Protein AF-A0A7G2C787-F1 (afdb_monomer_lite)

InterPro domains:
  IPR036314 Manganese/iron superoxide dismutase, C-terminal domain superfamily [G3DSA:3.55.40.20] (1-76)
  IPR036314 Manganese/iron superoxide dismutase, C-terminal domain superfamily [SSF54719] (2-72)
  IPR047002 T-complex protein 10, C-terminal domain superfamily [G3DSA:2.60.450.20] (236-334)

Structure (mmCIF, N/CA/C/O backbone):
data_AF-A0A7G2C787-F1
#
_entry.id   AF-A0A7G2C787-F1
#
loop_
_atom_site.group_PDB
_atom_site.id
_atom_site.type_symbol
_atom_site.label_atom_id
_atom_site.label_alt_id
_atom_site.label_comp_id
_atom_site.label_asym_id
_atom_site.label_entity_id
_atom_site.label_seq_id
_atom_site.pdbx_PDB_ins_code
_atom_site.Cartn_x
_atom_site.Cartn_y
_atom_site.Cartn_z
_atom_site.occupancy
_atom_site.B_iso_or_equiv
_atom_site.auth_seq_id
_atom_site.auth_comp_id
_atom_site.auth_asym_id
_atom_site.auth_atom_id
_atom_site.pdbx_PDB_model_num
ATOM 1 N N . MET A 1 1 ? -1.349 10.957 -20.824 1.00 92.94 1 MET A N 1
ATOM 2 C CA . MET A 1 1 ? -1.704 11.120 -19.397 1.00 92.94 1 MET A CA 1
ATOM 3 C C . MET A 1 1 ? -2.607 12.343 -19.260 1.00 92.94 1 MET A C 1
ATOM 5 O O . MET A 1 1 ? -2.273 13.358 -19.867 1.00 92.94 1 MET A O 1
ATOM 9 N N . PRO A 1 2 ? -3.739 12.276 -18.535 1.00 96.88 2 PRO A N 1
ATOM 10 C CA . PRO A 1 2 ? -4.605 13.436 -18.298 1.00 96.88 2 PRO A CA 1
ATOM 11 C C . PRO A 1 2 ? -3.869 14.593 -17.610 1.00 96.88 2 PRO A C 1
ATOM 13 O O . PRO A 1 2 ? -3.127 14.368 -16.657 1.00 96.88 2 PRO A O 1
ATOM 16 N N . ALA A 1 3 ? -4.106 15.836 -18.044 1.00 97.56 3 ALA A N 1
ATOM 17 C CA . ALA A 1 3 ? -3.405 17.017 -17.518 1.00 97.56 3 ALA A CA 1
ATOM 18 C C . ALA A 1 3 ? -3.642 17.252 -16.013 1.00 97.56 3 ALA A C 1
ATOM 20 O O . ALA A 1 3 ? -2.767 17.748 -15.309 1.00 97.56 3 ALA A O 1
ATOM 21 N N . GLU A 1 4 ? -4.821 16.887 -15.506 1.00 97.25 4 GLU A N 1
ATOM 22 C CA . GLU A 1 4 ? -5.151 16.974 -14.078 1.00 97.25 4 GLU A CA 1
ATOM 23 C C . GLU A 1 4 ? -4.321 15.983 -13.249 1.00 97.25 4 GLU A C 1
ATOM 25 O O . GLU A 1 4 ? -3.800 16.344 -12.194 1.00 97.25 4 GLU A O 1
ATOM 30 N N . LEU A 1 5 ? -4.132 14.764 -13.766 1.00 96.94 5 LEU A N 1
ATOM 31 C CA . LEU A 1 5 ? -3.302 13.742 -13.132 1.00 96.94 5 LEU A CA 1
ATOM 32 C C . LEU A 1 5 ? -1.825 14.151 -13.127 1.00 96.94 5 LEU A C 1
ATOM 34 O O . LEU A 1 5 ? -1.160 13.983 -12.111 1.00 96.94 5 LEU A O 1
ATOM 38 N N . VAL A 1 6 ? -1.337 14.742 -14.223 1.00 97.81 6 VAL A N 1
ATOM 39 C CA . VAL A 1 6 ? 0.029 15.286 -14.303 1.00 97.81 6 VAL A CA 1
ATOM 40 C C . VAL A 1 6 ? 0.276 16.297 -13.185 1.00 97.81 6 VAL A C 1
ATOM 42 O O . VAL A 1 6 ? 1.212 16.126 -12.414 1.00 97.81 6 VAL A O 1
ATOM 45 N N . LYS A 1 7 ? -0.608 17.290 -13.023 1.00 97.69 7 LYS A N 1
ATOM 46 C CA . LYS A 1 7 ? -0.484 18.306 -11.962 1.00 97.69 7 LYS A CA 1
ATOM 47 C C . LYS A 1 7 ? -0.484 17.695 -10.563 1.00 97.69 7 LYS A C 1
ATOM 49 O O . LYS A 1 7 ? 0.222 18.174 -9.678 1.00 97.69 7 LYS A O 1
ATOM 54 N N . LEU A 1 8 ? -1.298 16.660 -10.350 1.00 96.94 8 LEU A N 1
ATOM 55 C CA . LEU A 1 8 ? -1.355 15.949 -9.077 1.00 96.94 8 LEU A CA 1
ATOM 56 C C . LEU A 1 8 ? -0.025 15.242 -8.788 1.00 96.94 8 LEU A C 1
ATOM 58 O O . LEU A 1 8 ? 0.506 15.388 -7.687 1.00 96.94 8 LEU A O 1
ATOM 62 N N . LEU A 1 9 ? 0.522 14.524 -9.773 1.00 97.25 9 LEU A N 1
ATOM 63 C CA . LEU A 1 9 ? 1.802 13.827 -9.641 1.00 97.25 9 LEU A CA 1
ATOM 64 C C . LEU A 1 9 ? 2.968 14.809 -9.484 1.00 97.25 9 LEU A C 1
ATOM 66 O O . LEU A 1 9 ? 3.789 14.624 -8.595 1.00 97.25 9 LEU A O 1
ATOM 70 N N . GLU A 1 10 ? 3.018 15.891 -10.258 1.00 97.44 10 GLU A N 1
ATOM 71 C CA . GLU A 1 10 ? 4.047 16.932 -10.129 1.00 97.44 10 GLU A CA 1
ATOM 72 C C . GLU A 1 10 ? 4.014 17.605 -8.755 1.00 97.44 10 GLU A C 1
ATOM 74 O O . GLU A 1 10 ? 5.059 17.859 -8.163 1.00 97.44 10 GLU A O 1
ATOM 79 N N . LYS A 1 11 ? 2.822 17.829 -8.190 1.00 97.38 11 LYS A N 1
ATOM 80 C CA . LYS A 1 11 ? 2.688 18.380 -6.836 1.00 97.38 11 LYS A CA 1
ATOM 81 C C . LYS A 1 11 ? 3.306 17.473 -5.764 1.00 97.38 11 LYS A C 1
ATOM 83 O O . LYS A 1 11 ? 3.741 17.980 -4.735 1.00 97.38 11 LYS A O 1
ATOM 88 N N . GLN A 1 12 ? 3.304 16.157 -5.969 1.00 96.75 12 GLN A N 1
ATOM 89 C CA . GLN A 1 12 ? 3.738 15.184 -4.960 1.00 96.75 12 GLN A CA 1
ATOM 90 C C . GLN A 1 12 ? 5.167 14.688 -5.179 1.00 96.75 12 GLN A C 1
ATOM 92 O O . GLN A 1 12 ? 5.923 14.576 -4.223 1.00 96.75 12 GLN A O 1
ATOM 97 N N . PHE A 1 13 ? 5.548 14.449 -6.432 1.00 97.19 13 PHE A N 1
ATOM 98 C CA . PHE A 1 13 ? 6.850 13.910 -6.827 1.00 97.19 13 PHE A CA 1
ATOM 99 C C . PHE A 1 13 ? 7.784 14.983 -7.406 1.00 97.19 13 PHE A C 1
ATOM 101 O O . PHE A 1 13 ? 8.875 14.676 -7.881 1.00 97.19 13 PHE A O 1
ATOM 108 N N . THR A 1 14 ? 7.389 16.261 -7.366 1.00 97.62 14 THR A N 1
ATOM 109 C CA . THR A 1 14 ? 8.078 17.423 -7.969 1.00 97.62 14 THR A CA 1
ATOM 110 C C . THR A 1 14 ? 8.063 17.442 -9.502 1.00 97.62 14 THR A C 1
ATOM 112 O O . THR A 1 14 ? 7.873 18.498 -10.100 1.00 97.62 14 THR A O 1
ATOM 115 N N . SER A 1 15 ? 8.249 16.294 -10.157 1.00 97.81 15 SER A N 1
ATOM 116 C CA . SER A 1 15 ? 8.192 16.147 -11.614 1.00 97.81 15 SER A CA 1
ATOM 117 C C . SER A 1 15 ? 7.735 14.744 -12.025 1.00 97.81 15 SER A C 1
ATOM 119 O O . SER A 1 15 ? 7.859 13.784 -11.260 1.00 97.81 15 SER A O 1
ATOM 121 N N . ILE A 1 16 ? 7.240 14.607 -13.259 1.00 97.25 16 ILE A N 1
ATOM 122 C CA . ILE A 1 16 ? 6.867 13.299 -13.828 1.00 97.25 16 ILE A CA 1
ATOM 123 C C . ILE A 1 16 ? 8.094 12.384 -13.947 1.00 97.25 16 ILE A C 1
ATOM 125 O O . ILE A 1 16 ? 8.015 11.198 -13.648 1.00 97.25 16 ILE A O 1
ATOM 129 N N . GLU A 1 17 ? 9.250 12.932 -14.324 1.00 97.56 17 GLU A N 1
ATOM 130 C CA . GLU A 1 17 ? 10.491 12.155 -14.418 1.00 97.56 17 GLU A CA 1
ATOM 131 C C . GLU A 1 17 ? 10.926 11.596 -13.059 1.00 97.56 17 GLU A C 1
ATOM 133 O O . GLU A 1 17 ? 11.430 10.476 -12.974 1.00 97.56 17 GLU A O 1
ATOM 138 N N . ASN A 1 18 ? 10.739 12.366 -11.983 1.00 97.75 18 ASN A N 1
ATOM 139 C CA . ASN A 1 18 ? 11.021 11.896 -10.630 1.00 97.75 18 ASN A CA 1
ATOM 140 C C . ASN A 1 18 ? 10.032 10.813 -10.206 1.00 97.75 18 ASN A C 1
ATOM 142 O O . ASN A 1 18 ? 10.457 9.808 -9.644 1.00 97.75 18 ASN A O 1
ATOM 146 N N . PHE A 1 19 ? 8.751 10.964 -10.549 1.00 97.62 19 PHE A N 1
ATOM 147 C CA . PHE A 1 19 ? 7.761 9.910 -10.347 1.00 97.62 19 PHE A CA 1
ATOM 148 C C . PHE A 1 19 ? 8.171 8.604 -11.050 1.00 97.62 19 PHE A C 1
ATOM 150 O O . PHE A 1 19 ? 8.183 7.546 -10.424 1.00 97.62 19 PHE A O 1
ATOM 157 N N . GLU A 1 20 ? 8.577 8.658 -12.321 1.00 97.44 20 GLU A N 1
ATOM 158 C CA . GLU A 1 20 ? 9.047 7.470 -13.046 1.00 97.44 20 GLU A CA 1
ATOM 159 C C . GLU A 1 20 ? 10.289 6.847 -12.393 1.00 97.44 20 GLU A C 1
ATOM 161 O O . GLU A 1 20 ? 10.357 5.625 -12.234 1.00 97.44 20 GLU A O 1
ATOM 166 N N . LYS A 1 21 ? 11.258 7.668 -11.967 1.00 97.50 21 LYS A N 1
ATOM 167 C CA . LYS A 1 21 ? 12.447 7.196 -11.237 1.00 97.50 21 LYS A CA 1
ATOM 168 C C . LYS A 1 21 ? 12.071 6.514 -9.926 1.00 97.50 21 LYS A C 1
ATOM 170 O O . LYS A 1 21 ? 12.634 5.463 -9.626 1.00 97.50 21 LYS A O 1
ATOM 175 N N . GLU A 1 22 ? 11.120 7.064 -9.176 1.00 97.50 22 GLU A N 1
ATOM 176 C CA . GLU A 1 22 ? 10.634 6.443 -7.945 1.00 97.50 22 GLU A CA 1
ATOM 177 C C . GLU A 1 22 ? 9.924 5.118 -8.218 1.00 97.50 22 GLU A C 1
ATOM 179 O O . GLU A 1 22 ? 10.236 4.128 -7.559 1.00 97.50 22 GLU A O 1
ATOM 184 N N . VAL A 1 23 ? 9.050 5.041 -9.227 1.00 97.06 23 VAL A N 1
ATOM 185 C CA . VAL A 1 23 ? 8.415 3.769 -9.620 1.00 97.06 23 VAL A CA 1
ATOM 186 C C . VAL A 1 23 ? 9.476 2.715 -9.937 1.00 97.06 23 VAL A C 1
ATOM 188 O O . VAL A 1 23 ? 9.399 1.589 -9.441 1.00 97.06 23 VAL A O 1
ATOM 191 N N . LEU A 1 24 ? 10.496 3.080 -10.720 1.00 96.38 24 LEU A N 1
ATOM 192 C CA . LEU A 1 24 ? 11.598 2.181 -11.063 1.00 96.38 24 LEU A CA 1
ATOM 193 C C . LEU A 1 24 ? 12.404 1.765 -9.829 1.00 96.38 24 LEU A C 1
ATOM 195 O O . LEU A 1 24 ? 12.741 0.587 -9.692 1.00 96.38 24 LEU A O 1
ATOM 199 N N . LEU A 1 25 ? 12.686 2.695 -8.918 1.00 95.56 25 LEU A N 1
ATOM 200 C CA . LEU A 1 25 ? 13.405 2.417 -7.678 1.00 95.56 25 LEU A CA 1
ATOM 201 C C . LEU A 1 25 ? 12.617 1.448 -6.787 1.00 95.56 25 LEU A C 1
ATOM 203 O O . LEU A 1 25 ? 13.162 0.439 -6.340 1.00 95.56 25 LEU A O 1
ATOM 207 N N . PHE A 1 26 ? 11.324 1.693 -6.568 1.00 94.50 26 PHE A N 1
ATOM 208 C CA . PHE A 1 26 ? 10.466 0.837 -5.743 1.00 94.50 26 PHE A CA 1
ATOM 209 C C . PHE A 1 26 ? 10.267 -0.558 -6.344 1.00 94.50 26 PHE A C 1
ATOM 211 O O . PHE A 1 26 ? 10.269 -1.550 -5.612 1.00 94.50 26 PHE A O 1
ATOM 218 N N . ALA A 1 27 ? 10.134 -0.655 -7.667 1.00 92.31 27 ALA A N 1
ATOM 219 C CA . ALA A 1 27 ? 9.952 -1.929 -8.357 1.00 92.31 27 ALA A CA 1
ATOM 220 C C . ALA A 1 27 ? 11.224 -2.790 -8.399 1.00 92.31 27 ALA A C 1
ATOM 222 O O . ALA A 1 27 ? 11.141 -4.018 -8.485 1.00 92.31 27 ALA A O 1
ATOM 223 N N . THR A 1 28 ? 12.406 -2.169 -8.326 1.00 91.31 28 THR A N 1
ATOM 224 C CA . THR A 1 28 ? 13.697 -2.874 -8.427 1.00 91.31 28 THR A CA 1
ATOM 225 C C . THR A 1 28 ? 14.366 -3.141 -7.086 1.00 91.31 28 THR A C 1
ATOM 227 O O . THR A 1 28 ? 15.060 -4.152 -6.963 1.00 91.31 28 THR A O 1
ATOM 230 N N . SER A 1 29 ? 14.123 -2.295 -6.081 1.00 89.12 29 SER A N 1
ATOM 231 C CA . SER A 1 29 ? 14.692 -2.413 -4.728 1.00 89.12 29 SER A CA 1
ATOM 232 C C . SER A 1 29 ? 14.140 -3.588 -3.914 1.00 89.12 29 SER A C 1
ATOM 234 O O . SER A 1 29 ? 14.732 -3.968 -2.904 1.00 89.12 29 SER A O 1
ATOM 236 N N . GLY A 1 30 ? 13.039 -4.208 -4.351 1.00 82.06 30 GLY A N 1
ATOM 237 C CA . GLY A 1 30 ? 12.469 -5.382 -3.692 1.00 82.06 30 GLY A CA 1
ATOM 238 C C . GLY A 1 30 ? 13.439 -6.567 -3.669 1.00 82.06 30 GLY A C 1
ATOM 239 O O . GLY A 1 30 ? 13.866 -7.060 -4.717 1.00 82.06 30 GLY A O 1
ATOM 240 N N . ARG A 1 31 ? 13.759 -7.076 -2.471 1.00 80.38 31 ARG A N 1
ATOM 241 C CA . ARG A 1 31 ? 14.509 -8.338 -2.313 1.00 80.38 31 ARG A CA 1
ATOM 242 C C . ARG A 1 31 ? 13.751 -9.517 -2.923 1.00 80.38 31 ARG A C 1
ATOM 244 O O . ARG A 1 31 ? 14.356 -10.377 -3.556 1.00 80.38 31 ARG A O 1
ATOM 251 N N . THR A 1 32 ? 12.430 -9.518 -2.784 1.00 86.81 32 THR A N 1
ATOM 252 C CA . THR A 1 32 ? 11.542 -10.553 -3.312 1.00 86.81 32 THR A CA 1
ATOM 253 C C . THR A 1 32 ? 10.776 -10.053 -4.541 1.00 86.81 32 THR A C 1
ATOM 255 O O . THR A 1 32 ? 10.505 -8.855 -4.646 1.00 86.81 32 THR A O 1
ATOM 258 N N . PRO A 1 33 ? 10.431 -10.942 -5.490 1.00 88.88 33 PRO A N 1
ATOM 259 C CA . PRO A 1 33 ? 9.493 -10.622 -6.560 1.00 88.88 33 PRO A CA 1
ATOM 260 C C . PRO A 1 33 ? 8.156 -10.183 -5.961 1.00 88.88 33 PRO A C 1
ATOM 262 O O . PRO A 1 33 ? 7.608 -10.844 -5.076 1.00 88.88 33 PRO A O 1
ATOM 265 N N . SER A 1 34 ? 7.641 -9.053 -6.421 1.00 93.81 34 SER A N 1
ATOM 266 C CA . SER A 1 34 ? 6.562 -8.359 -5.728 1.00 93.81 34 SER A CA 1
ATOM 267 C C . SER A 1 34 ? 5.668 -7.598 -6.704 1.00 93.81 34 SER A C 1
ATOM 269 O O . SER A 1 34 ? 5.793 -7.711 -7.928 1.00 93.81 34 SER A O 1
ATOM 271 N N . ARG A 1 35 ? 4.693 -6.870 -6.164 1.00 96.06 35 ARG A N 1
ATOM 272 C CA . ARG A 1 35 ? 3.860 -5.947 -6.930 1.00 96.06 35 ARG A CA 1
ATOM 273 C C . ARG A 1 35 ? 4.043 -4.554 -6.357 1.00 96.06 35 ARG A C 1
ATOM 275 O O . ARG A 1 35 ? 3.785 -4.328 -5.173 1.00 96.06 35 ARG A O 1
ATOM 282 N N . THR A 1 36 ? 4.460 -3.621 -7.202 1.00 97.00 36 THR A N 1
ATOM 283 C CA . THR A 1 36 ? 4.521 -2.207 -6.832 1.00 97.00 36 THR A CA 1
ATOM 284 C C . THR A 1 36 ? 3.179 -1.575 -7.146 1.00 97.00 36 THR A C 1
ATOM 286 O O . THR A 1 36 ? 2.726 -1.586 -8.288 1.00 97.00 36 THR A O 1
ATOM 289 N N . TRP A 1 37 ? 2.525 -1.045 -6.127 1.00 98.00 37 TRP A N 1
ATOM 290 C CA . TRP A 1 37 ? 1.217 -0.425 -6.230 1.00 98.00 37 TRP A CA 1
ATOM 291 C C . TRP A 1 37 ? 1.353 1.089 -6.201 1.00 98.00 37 TRP A C 1
ATOM 293 O O . TRP A 1 37 ? 2.038 1.641 -5.340 1.00 98.00 37 TRP A O 1
ATOM 303 N N . LEU A 1 38 ? 0.645 1.745 -7.113 1.00 98.25 38 LEU A N 1
ATOM 304 C CA . LEU A 1 38 ? 0.301 3.152 -6.985 1.00 98.25 38 LEU A CA 1
ATOM 305 C C . LEU A 1 38 ? -1.011 3.220 -6.216 1.00 98.25 38 LEU A C 1
ATOM 307 O O . LEU A 1 38 ? -1.995 2.598 -6.626 1.00 98.25 38 LEU A O 1
ATOM 311 N N . VAL A 1 39 ? -1.035 3.942 -5.105 1.00 98.50 39 VAL A N 1
ATOM 312 C CA . VAL A 1 39 ? -2.198 3.996 -4.218 1.00 98.50 39 VAL A CA 1
ATOM 313 C C . VAL A 1 39 ? -2.541 5.427 -3.852 1.00 98.50 39 VAL A C 1
ATOM 315 O O . VAL A 1 39 ? -1.695 6.310 -3.950 1.00 98.50 39 VAL A O 1
ATOM 318 N N . THR A 1 40 ? -3.769 5.651 -3.394 1.00 98.25 40 THR A N 1
ATOM 319 C CA . THR A 1 40 ? -4.158 6.898 -2.740 1.00 98.25 40 THR A CA 1
ATOM 320 C C . THR A 1 40 ? -4.793 6.647 -1.380 1.00 98.25 40 THR A C 1
ATOM 322 O O . THR A 1 40 ? -5.293 5.557 -1.096 1.00 98.25 40 THR A O 1
ATOM 325 N N . ASN A 1 41 ? -4.723 7.647 -0.511 1.00 96.31 41 ASN A N 1
ATOM 326 C CA . ASN A 1 41 ? -5.272 7.620 0.836 1.00 96.31 41 ASN A CA 1
ATOM 327 C C . ASN A 1 41 ? -6.451 8.602 0.970 1.00 96.31 41 ASN A C 1
ATOM 329 O O . ASN A 1 41 ? -6.852 9.277 0.023 1.00 96.31 41 ASN A O 1
ATOM 333 N N . GLU A 1 42 ? -6.979 8.729 2.186 1.00 95.56 42 GLU A N 1
ATOM 334 C CA . GLU A 1 42 ? -8.105 9.626 2.475 1.00 95.56 42 GLU A CA 1
ATOM 335 C C . GLU A 1 42 ? -7.778 11.110 2.255 1.00 95.56 42 GLU A C 1
ATOM 337 O O . GLU A 1 42 ? -8.684 11.911 2.032 1.00 95.56 42 GLU A O 1
ATOM 342 N N . THR A 1 43 ? -6.494 11.485 2.303 1.00 95.31 43 THR A N 1
ATOM 343 C CA . THR A 1 43 ? -6.049 12.864 2.059 1.00 95.31 43 THR A CA 1
ATOM 344 C C . THR A 1 43 ? -5.937 13.184 0.566 1.00 95.31 43 THR A C 1
ATOM 346 O O . THR A 1 43 ? -5.628 14.322 0.217 1.00 95.31 43 THR A O 1
ATOM 349 N N . GLY A 1 44 ? -6.150 12.200 -0.317 1.00 94.38 44 GLY A N 1
ATOM 350 C CA . GLY A 1 44 ? -5.915 12.325 -1.757 1.00 94.38 44 GLY A CA 1
ATOM 351 C C . GLY A 1 44 ? -4.429 12.375 -2.124 1.00 94.38 44 GLY A C 1
ATOM 352 O O . GLY A 1 44 ? -4.079 12.722 -3.254 1.00 94.38 44 GLY A O 1
ATOM 353 N N . ALA A 1 45 ? -3.535 12.052 -1.182 1.00 96.19 45 ALA A N 1
ATOM 354 C CA . ALA A 1 45 ? -2.124 11.877 -1.492 1.00 96.19 45 ALA A CA 1
ATOM 355 C C . ALA A 1 45 ? -1.952 10.587 -2.303 1.00 96.19 45 ALA A C 1
ATOM 357 O O . ALA A 1 45 ? -2.617 9.591 -2.013 1.00 96.19 45 ALA A O 1
ATOM 358 N N . VAL A 1 46 ? -1.102 10.605 -3.327 1.00 97.50 46 VAL A N 1
ATOM 359 C CA . VAL A 1 46 ? -0.706 9.418 -4.086 1.00 97.50 46 VAL A CA 1
ATOM 360 C C . VAL A 1 46 ? 0.639 8.947 -3.548 1.00 97.50 46 VAL A C 1
ATOM 362 O O . VAL A 1 46 ? 1.496 9.737 -3.158 1.00 97.50 46 VAL A O 1
ATOM 365 N N . SER A 1 47 ? 0.792 7.637 -3.424 1.00 97.50 47 SER A N 1
ATOM 366 C CA . SER A 1 47 ? 1.959 7.010 -2.807 1.00 97.50 47 SER A CA 1
ATOM 367 C C . SER A 1 47 ? 2.311 5.727 -3.549 1.00 97.50 47 SER A C 1
ATOM 369 O O . SER A 1 47 ? 1.445 5.090 -4.155 1.00 97.50 47 SER A O 1
ATOM 371 N N . LEU A 1 48 ? 3.582 5.337 -3.484 1.00 97.56 48 LEU A N 1
ATOM 372 C CA . LEU A 1 48 ? 4.070 4.065 -4.005 1.00 97.56 48 LEU A CA 1
ATOM 373 C C . LEU A 1 48 ? 4.318 3.107 -2.847 1.00 97.56 48 LEU A C 1
ATOM 375 O O . LEU A 1 48 ? 4.971 3.459 -1.868 1.00 97.56 48 LEU A O 1
ATOM 379 N N . ILE A 1 49 ? 3.793 1.889 -2.957 1.00 96.62 49 ILE A N 1
ATOM 380 C CA . ILE A 1 49 ? 3.994 0.845 -1.951 1.00 96.62 49 ILE A CA 1
ATOM 381 C C . ILE A 1 49 ? 4.365 -0.445 -2.664 1.00 96.62 49 ILE A C 1
ATOM 383 O O . ILE A 1 49 ? 3.689 -0.866 -3.602 1.00 96.62 49 ILE A O 1
ATOM 387 N N . ASN A 1 50 ? 5.433 -1.093 -2.211 1.00 95.94 50 ASN A N 1
ATOM 388 C CA . ASN A 1 50 ? 5.805 -2.408 -2.701 1.00 95.94 50 ASN A CA 1
ATOM 389 C C . ASN A 1 50 ? 5.263 -3.490 -1.759 1.00 95.94 50 ASN A C 1
ATOM 391 O O . ASN A 1 50 ? 5.612 -3.506 -0.581 1.00 95.94 50 ASN A O 1
ATOM 395 N N . LEU A 1 51 ? 4.402 -4.372 -2.268 1.00 94.75 51 LEU A N 1
ATOM 396 C CA . LEU A 1 51 ? 3.789 -5.447 -1.489 1.00 94.75 51 LEU A CA 1
ATOM 397 C C . LEU A 1 51 ? 4.230 -6.808 -2.029 1.00 94.75 51 LEU A C 1
ATOM 399 O O . LEU A 1 51 ? 4.155 -7.070 -3.233 1.00 94.75 51 LEU A O 1
ATOM 403 N N . SER A 1 52 ? 4.687 -7.678 -1.130 1.00 92.00 52 SER A N 1
ATOM 404 C CA . SER A 1 52 ? 5.095 -9.041 -1.462 1.00 92.00 52 SER A CA 1
ATOM 405 C C . SER A 1 52 ? 3.889 -9.967 -1.657 1.00 92.00 52 SER A C 1
ATOM 407 O O . SER A 1 52 ? 2.810 -9.786 -1.076 1.00 92.00 52 SER A O 1
ATOM 409 N N . GLY A 1 53 ? 4.087 -10.981 -2.502 1.00 88.25 53 GLY A N 1
ATOM 410 C CA . GLY A 1 53 ? 3.079 -11.996 -2.794 1.00 88.25 53 GLY A CA 1
ATOM 411 C C . GLY A 1 53 ? 1.811 -11.420 -3.433 1.00 88.25 53 GLY A C 1
ATOM 412 O O . GLY A 1 53 ? 1.866 -10.598 -4.348 1.00 88.25 53 GLY A O 1
ATOM 413 N N . ASN A 1 54 ? 0.655 -11.877 -2.945 1.00 90.12 54 ASN A N 1
ATOM 414 C CA . ASN A 1 54 ? -0.670 -11.466 -3.421 1.00 90.12 54 ASN A CA 1
ATOM 415 C C . ASN A 1 54 ? -1.357 -10.453 -2.490 1.00 90.12 54 ASN A C 1
ATOM 417 O O . ASN A 1 54 ? -2.571 -10.263 -2.573 1.00 90.12 54 ASN A O 1
ATOM 421 N N . THR A 1 55 ? -0.596 -9.797 -1.611 1.00 95.00 55 THR A N 1
ATOM 422 C CA . THR A 1 55 ? -1.139 -8.822 -0.660 1.00 95.00 55 THR A CA 1
ATOM 423 C C . THR A 1 55 ? -1.682 -7.597 -1.392 1.00 95.00 55 THR A C 1
ATOM 425 O O . THR A 1 55 ? -1.023 -7.028 -2.266 1.00 95.00 55 THR A O 1
ATOM 428 N N . THR A 1 56 ? -2.893 -7.176 -1.026 1.00 96.81 56 THR A N 1
ATOM 429 C CA . THR A 1 56 ? -3.564 -6.020 -1.632 1.00 96.81 56 THR A CA 1
ATOM 430 C C . THR A 1 56 ? -3.477 -4.786 -0.729 1.00 96.81 56 THR A C 1
ATOM 432 O O . THR A 1 56 ? -3.698 -4.929 0.477 1.00 96.81 56 THR A O 1
ATOM 435 N N . PRO A 1 57 ? -3.288 -3.568 -1.276 1.00 97.75 57 PRO A N 1
ATOM 436 C CA . PRO A 1 57 ? -3.228 -2.337 -0.479 1.00 97.75 57 PRO A CA 1
ATOM 437 C C . PRO A 1 57 ? -4.479 -2.045 0.362 1.00 97.75 57 PRO A C 1
ATOM 439 O O . PRO A 1 57 ? -4.398 -1.351 1.373 1.00 97.75 57 PRO A O 1
ATOM 442 N N . LEU A 1 58 ? -5.623 -2.620 -0.024 1.00 97.00 58 LEU A N 1
ATOM 443 C CA . LEU A 1 58 ? -6.901 -2.483 0.677 1.00 97.00 58 LEU A CA 1
ATOM 444 C C . LEU A 1 58 ? -6.841 -2.950 2.138 1.00 97.00 58 LEU A C 1
ATOM 446 O O . LEU A 1 58 ? -7.552 -2.401 2.975 1.00 97.00 58 LEU A O 1
ATOM 450 N N . VAL A 1 59 ? -5.970 -3.914 2.462 1.00 96.69 59 VAL A N 1
ATOM 451 C CA . VAL A 1 59 ? -5.768 -4.401 3.841 1.00 96.69 59 VAL A CA 1
ATOM 452 C C . VAL A 1 59 ? -5.254 -3.283 4.754 1.00 96.69 59 VAL A C 1
ATOM 454 O O . VAL A 1 59 ? -5.584 -3.242 5.935 1.00 96.69 59 VAL A O 1
ATOM 457 N N . PHE A 1 60 ? -4.512 -2.332 4.188 1.00 96.50 60 PHE A N 1
ATOM 458 C CA . PHE A 1 60 ? -3.963 -1.175 4.891 1.00 96.50 60 PHE A CA 1
ATOM 459 C C . PHE A 1 60 ? -4.858 0.070 4.781 1.00 96.50 60 PHE A C 1
ATOM 461 O O . PHE A 1 60 ? -4.471 1.149 5.218 1.00 96.50 60 PHE A O 1
ATOM 468 N N . GLY A 1 61 ? -6.047 -0.054 4.182 1.00 96.38 61 GLY A N 1
ATOM 469 C CA . GLY A 1 61 ? -6.963 1.070 3.969 1.00 96.38 61 GLY A CA 1
ATOM 470 C C . GLY A 1 61 ? -6.577 2.000 2.813 1.00 96.38 61 GLY A C 1
ATOM 471 O O . GLY A 1 61 ? -7.180 3.065 2.670 1.00 96.38 61 GLY A O 1
ATOM 472 N N . PHE A 1 62 ? -5.612 1.611 1.974 1.00 98.00 62 PHE A N 1
ATOM 473 C CA . PHE A 1 62 ? -5.246 2.369 0.779 1.00 98.00 62 PHE A CA 1
ATOM 474 C C . PHE A 1 62 ? -6.113 1.987 -0.419 1.00 98.00 62 PHE A C 1
ATOM 476 O O . PHE A 1 62 ? -6.406 0.811 -0.644 1.00 98.00 62 PHE A O 1
ATOM 483 N N . TRP A 1 63 ? -6.469 2.981 -1.229 1.00 98.38 63 TRP A N 1
ATOM 484 C CA . TRP A 1 63 ? -7.196 2.787 -2.476 1.00 98.38 63 TRP A CA 1
ATOM 485 C C . TRP A 1 63 ? -6.217 2.498 -3.625 1.00 98.38 63 TRP A C 1
ATOM 487 O O . TRP A 1 63 ? -5.400 3.364 -3.953 1.00 98.38 63 TRP A O 1
ATOM 497 N N . PRO A 1 64 ? -6.255 1.310 -4.255 1.00 98.38 64 PRO A N 1
ATOM 498 C CA . PRO A 1 64 ? -5.344 0.972 -5.343 1.00 98.38 64 PRO A CA 1
ATOM 499 C C . PRO A 1 64 ? -5.701 1.737 -6.624 1.00 98.38 64 PRO A C 1
ATOM 501 O O . PRO A 1 64 ? -6.852 1.744 -7.053 1.00 98.38 64 PRO A O 1
ATOM 504 N N . LEU A 1 65 ? -4.702 2.355 -7.252 1.00 98.19 65 LEU A N 1
ATOM 505 C CA . LEU A 1 65 ? -4.841 3.089 -8.513 1.00 98.19 65 LEU A CA 1
ATOM 506 C C . LEU A 1 65 ? -4.257 2.310 -9.693 1.00 98.19 65 LEU A C 1
ATOM 508 O O . LEU A 1 65 ? -4.894 2.183 -10.736 1.00 98.19 65 LEU A O 1
ATOM 512 N N . ALA A 1 66 ? -3.042 1.787 -9.524 1.00 97.94 66 ALA A N 1
ATOM 513 C CA . ALA A 1 66 ? -2.332 1.015 -10.538 1.00 97.94 66 ALA A CA 1
ATOM 514 C C . ALA A 1 66 ? -1.443 -0.049 -9.891 1.00 97.94 66 ALA A C 1
ATOM 516 O O . ALA A 1 66 ? -1.093 0.048 -8.713 1.00 97.94 66 ALA A O 1
ATOM 517 N N . VAL A 1 67 ? -1.051 -1.047 -10.682 1.00 97.62 67 VAL A N 1
ATOM 518 C CA . VAL A 1 67 ? -0.136 -2.103 -10.254 1.00 97.62 67 VAL A CA 1
ATOM 519 C C . VAL A 1 67 ? 0.917 -2.364 -11.323 1.00 97.62 67 VAL A C 1
ATOM 521 O O . VAL A 1 67 ? 0.599 -2.592 -12.489 1.00 97.62 67 VAL A O 1
ATOM 524 N N . PHE A 1 68 ? 2.176 -2.367 -10.905 1.00 96.50 68 PHE A N 1
ATOM 525 C CA . PHE A 1 68 ? 3.318 -2.777 -11.706 1.00 96.50 68 PHE A CA 1
ATOM 526 C C . PHE A 1 68 ? 3.731 -4.175 -11.258 1.00 96.50 68 PHE A C 1
ATOM 528 O O . PHE A 1 68 ? 4.134 -4.398 -10.113 1.00 96.50 68 PHE A O 1
ATOM 535 N N . ASN A 1 69 ? 3.557 -5.142 -12.156 1.00 95.56 69 ASN A N 1
ATOM 536 C CA . ASN A 1 69 ? 3.776 -6.547 -11.853 1.00 95.56 69 ASN A CA 1
ATOM 537 C C . ASN A 1 69 ? 5.240 -6.941 -12.109 1.00 95.56 69 ASN A C 1
ATOM 539 O O . ASN A 1 69 ? 5.626 -7.175 -13.254 1.00 95.56 69 ASN A O 1
ATOM 543 N N . THR A 1 70 ? 6.025 -7.063 -11.038 1.00 94.75 70 THR A N 1
ATOM 544 C CA . THR A 1 70 ? 7.405 -7.577 -11.055 1.00 94.75 70 THR A CA 1
ATOM 545 C C . THR A 1 70 ? 7.512 -8.957 -10.395 1.00 94.75 70 THR A C 1
ATOM 547 O O . THR A 1 70 ? 8.565 -9.339 -9.882 1.00 94.75 70 THR A O 1
ATOM 550 N N . THR A 1 71 ? 6.422 -9.733 -10.426 1.00 95.50 71 THR A N 1
ATOM 551 C CA . THR A 1 71 ? 6.414 -11.126 -9.956 1.00 95.50 71 THR A CA 1
ATOM 552 C C . THR A 1 71 ? 7.355 -12.005 -10.772 1.00 95.50 71 THR A C 1
ATOM 554 O O . THR A 1 71 ? 7.644 -11.738 -11.940 1.00 95.50 71 THR A O 1
ATOM 557 N N . GLU A 1 72 ? 7.805 -13.093 -10.150 1.00 94.12 72 GLU A N 1
ATOM 558 C CA . GLU A 1 72 ? 8.743 -14.043 -10.743 1.00 94.12 72 GLU A CA 1
ATOM 559 C C . GLU A 1 72 ? 8.246 -14.582 -12.084 1.00 94.12 72 GLU A C 1
ATOM 561 O O . GLU A 1 72 ? 8.991 -14.563 -13.053 1.00 94.12 72 GLU A O 1
ATOM 566 N N . GLU A 1 73 ? 6.963 -14.937 -12.189 1.00 94.31 73 GLU A N 1
ATOM 567 C CA . GLU A 1 73 ? 6.369 -15.428 -13.437 1.00 94.31 73 GLU A CA 1
ATOM 568 C C . GLU A 1 73 ? 6.557 -14.437 -14.600 1.00 94.31 73 GLU A C 1
ATOM 570 O O . GLU A 1 73 ? 6.924 -14.824 -15.713 1.00 94.31 73 GLU A O 1
ATOM 575 N N . ARG A 1 74 ? 6.347 -13.136 -14.349 1.00 94.94 74 ARG A N 1
ATOM 576 C CA . ARG A 1 74 ? 6.519 -12.095 -15.370 1.00 94.94 74 ARG A CA 1
ATOM 577 C C . ARG A 1 74 ? 7.990 -11.918 -15.740 1.00 94.94 74 ARG A C 1
ATOM 579 O O . ARG A 1 74 ? 8.287 -11.749 -16.923 1.00 94.94 74 ARG A O 1
ATOM 586 N N . LEU A 1 75 ? 8.891 -11.980 -14.758 1.00 93.88 75 LEU A N 1
ATOM 587 C CA . LEU A 1 75 ? 10.335 -11.895 -14.986 1.00 93.88 75 LEU A CA 1
ATOM 588 C C . LEU A 1 75 ? 10.846 -13.103 -15.781 1.00 93.88 75 LEU A C 1
ATOM 590 O O . LEU A 1 75 ? 11.533 -12.916 -16.781 1.00 93.88 75 LEU A O 1
ATOM 594 N N . CYS A 1 76 ? 10.456 -14.323 -15.405 1.00 93.56 76 CYS A N 1
ATOM 595 C CA . CYS A 1 76 ? 10.801 -15.554 -16.113 1.00 93.56 76 CYS A CA 1
ATOM 596 C C . CYS A 1 76 ? 10.293 -15.535 -17.555 1.00 93.56 76 CYS A C 1
ATOM 598 O O . CYS A 1 76 ? 11.059 -15.826 -18.469 1.00 93.56 76 CYS A O 1
ATOM 600 N N . ARG A 1 77 ? 9.037 -15.122 -17.782 1.00 94.62 77 ARG A N 1
ATOM 601 C CA . ARG A 1 77 ? 8.486 -14.976 -19.139 1.00 94.62 77 ARG A CA 1
ATOM 602 C C . ARG A 1 77 ? 9.329 -14.010 -19.979 1.00 94.62 77 ARG A C 1
ATOM 604 O O . ARG A 1 77 ? 9.673 -14.337 -21.110 1.00 94.62 77 ARG A O 1
ATOM 611 N N . ARG A 1 78 ? 9.738 -12.870 -19.409 1.00 93.88 78 ARG A N 1
ATOM 612 C CA . ARG A 1 78 ? 10.589 -11.895 -20.108 1.00 93.88 78 ARG A CA 1
ATOM 613 C C . ARG A 1 78 ? 11.992 -12.433 -20.401 1.00 93.88 78 ARG A C 1
ATOM 615 O O . ARG A 1 78 ? 12.534 -12.163 -21.469 1.00 93.88 78 ARG A O 1
ATOM 622 N N . LEU A 1 79 ? 12.579 -13.189 -19.472 1.00 91.88 79 LEU A N 1
ATOM 623 C CA . LEU A 1 79 ? 13.879 -13.836 -19.673 1.00 91.88 79 LEU A CA 1
ATOM 624 C C . LEU A 1 79 ? 13.821 -14.879 -20.797 1.00 91.88 79 LEU A C 1
ATOM 626 O O . LEU A 1 79 ? 14.715 -14.899 -21.639 1.00 91.88 79 LEU A O 1
ATOM 630 N N . LEU A 1 80 ? 12.754 -15.682 -20.847 1.00 90.88 80 LEU A N 1
ATOM 631 C CA . LEU A 1 80 ? 12.525 -16.660 -21.915 1.00 90.88 80 LEU A CA 1
ATOM 632 C C . LEU A 1 80 ? 12.318 -15.984 -23.278 1.00 90.88 80 LEU A C 1
ATOM 634 O O . LEU A 1 80 ? 12.915 -16.387 -24.270 1.00 90.88 80 LEU A O 1
ATOM 638 N N . GLU A 1 81 ? 11.524 -14.914 -23.349 1.00 90.25 81 GLU A N 1
ATOM 639 C CA . GLU A 1 81 ? 11.378 -14.132 -24.587 1.00 90.25 81 GLU A CA 1
ATOM 640 C C . GLU A 1 81 ? 12.728 -13.584 -25.071 1.00 90.25 81 GLU A C 1
ATOM 642 O O . GLU A 1 81 ? 13.027 -13.615 -26.265 1.00 90.25 81 GLU A O 1
ATOM 647 N N . LYS A 1 82 ? 13.568 -13.106 -24.143 1.00 87.69 82 LYS A N 1
ATOM 648 C CA . LYS A 1 82 ? 14.895 -12.580 -24.471 1.00 87.69 82 LYS A CA 1
ATOM 649 C C . LYS A 1 82 ? 15.826 -13.676 -24.994 1.00 87.69 82 LYS A C 1
ATOM 651 O O . LYS A 1 82 ? 16.567 -13.398 -25.930 1.00 87.69 82 LYS A O 1
ATOM 656 N N . SER A 1 83 ? 15.776 -14.896 -24.449 1.00 83.69 83 SER A N 1
ATOM 657 C CA . SER A 1 83 ? 16.614 -16.006 -24.924 1.00 83.69 83 SER A CA 1
ATOM 658 C C . SER A 1 83 ? 16.201 -16.507 -26.311 1.00 83.69 83 SER A C 1
ATOM 660 O O . SER A 1 83 ? 17.071 -16.794 -27.128 1.00 83.69 83 SER A O 1
ATOM 662 N N . HIS A 1 84 ? 14.902 -16.542 -26.623 1.00 79.31 84 HIS A N 1
ATOM 663 C CA . HIS A 1 84 ? 14.408 -16.938 -27.949 1.00 79.31 84 HIS A CA 1
ATOM 664 C C . HIS A 1 84 ? 14.690 -15.908 -29.054 1.00 79.31 84 HIS A C 1
ATOM 666 O O . HIS A 1 84 ? 14.703 -16.265 -30.230 1.00 79.31 84 HIS A O 1
ATOM 672 N N . HIS A 1 85 ? 14.922 -14.644 -28.694 1.00 69.31 85 HIS A N 1
ATOM 673 C CA . HIS A 1 85 ? 15.264 -13.580 -29.638 1.00 69.31 85 HIS A CA 1
ATOM 674 C C . HIS A 1 85 ? 16.768 -13.435 -29.916 1.00 69.31 85 HIS A C 1
ATOM 676 O O . HIS A 1 85 ? 17.132 -12.590 -30.738 1.00 69.31 85 HIS A O 1
ATOM 682 N N . LEU A 1 86 ? 17.645 -14.241 -29.299 1.00 61.22 86 LEU A N 1
ATOM 683 C CA . LEU A 1 86 ? 19.025 -14.323 -29.778 1.00 61.22 86 LEU A CA 1
ATOM 684 C C . LEU A 1 86 ? 19.022 -15.033 -31.143 1.00 61.22 86 LEU A C 1
ATOM 686 O O . LEU A 1 86 ? 18.566 -16.176 -31.227 1.00 61.22 86 LEU A O 1
ATOM 690 N N . PRO A 1 87 ? 19.510 -14.391 -32.223 1.00 51.25 87 PRO A N 1
ATOM 691 C CA . PRO A 1 87 ? 19.658 -15.073 -33.497 1.00 51.25 87 PRO A CA 1
ATOM 692 C C . PRO A 1 87 ? 20.591 -16.267 -33.288 1.00 51.25 87 PRO A C 1
ATOM 694 O O . PRO A 1 87 ? 21.691 -16.106 -32.761 1.00 51.25 87 PRO A O 1
ATOM 697 N N . SER A 1 88 ? 20.147 -17.462 -33.690 1.00 49.00 88 SER A N 1
ATOM 698 C CA . SER A 1 88 ? 21.005 -18.644 -33.823 1.00 49.00 88 SER A CA 1
ATOM 699 C C . SER A 1 88 ? 22.076 -18.367 -34.876 1.00 49.00 88 SER A C 1
ATOM 701 O O . SER A 1 88 ? 21.959 -18.779 -36.024 1.00 49.00 88 SER A O 1
ATOM 703 N N . SER A 1 89 ? 23.117 -17.636 -34.498 1.00 45.16 89 SER A N 1
ATOM 704 C CA . SER A 1 89 ? 24.380 -17.607 -35.219 1.00 45.16 89 SER A CA 1
ATOM 705 C C . SER A 1 89 ? 25.214 -18.775 -34.710 1.00 45.16 89 SER A C 1
ATOM 707 O O . SER A 1 89 ? 26.191 -18.586 -33.993 1.00 45.16 89 SER A O 1
ATOM 709 N N . VAL A 1 90 ? 24.779 -19.993 -35.031 1.00 48.06 90 VAL A N 1
ATOM 710 C CA . VAL A 1 90 ? 25.635 -21.173 -34.931 1.00 48.06 90 VAL A CA 1
ATOM 711 C C . VAL A 1 90 ? 26.279 -21.325 -36.302 1.00 48.06 90 VAL A C 1
ATOM 713 O O . VAL A 1 90 ? 25.648 -21.804 -37.242 1.00 48.06 90 VAL A O 1
ATOM 716 N N . GLU A 1 91 ? 27.522 -20.856 -36.419 1.00 44.47 91 GLU A N 1
ATOM 717 C CA . GLU A 1 91 ? 28.457 -21.454 -37.368 1.00 44.47 91 GLU A CA 1
ATOM 718 C C . GLU A 1 91 ? 28.522 -22.958 -37.075 1.00 44.47 91 GLU A C 1
ATOM 720 O O . GLU A 1 91 ? 28.610 -23.371 -35.917 1.00 44.47 91 GLU A O 1
ATOM 725 N N . GLU A 1 92 ? 28.435 -23.775 -38.124 1.00 47.72 92 GLU A N 1
ATOM 726 C CA . GLU A 1 92 ? 28.602 -25.226 -38.067 1.00 47.72 92 GLU A CA 1
ATOM 727 C C . GLU A 1 92 ? 29.903 -25.598 -37.340 1.00 47.72 92 GLU A C 1
ATOM 729 O O . GLU A 1 92 ? 30.997 -25.531 -37.902 1.00 47.72 92 GLU A O 1
ATOM 734 N N . ALA A 1 93 ? 29.789 -26.051 -36.091 1.00 44.53 93 ALA A N 1
ATOM 735 C CA . ALA A 1 93 ? 30.852 -26.802 -35.444 1.00 44.53 93 ALA A CA 1
ATOM 736 C C . ALA A 1 93 ? 30.898 -28.228 -36.040 1.00 44.53 93 ALA A C 1
ATOM 738 O O . ALA A 1 93 ? 29.849 -28.856 -36.225 1.00 44.53 93 ALA A O 1
ATOM 739 N N . PRO A 1 94 ? 32.091 -28.765 -36.352 1.00 44.88 94 PRO A N 1
ATOM 740 C CA . PRO A 1 94 ? 32.238 -30.029 -37.063 1.00 44.88 94 PRO A CA 1
ATOM 741 C C . PRO A 1 94 ? 31.783 -31.226 -36.218 1.00 44.88 94 PRO A C 1
ATOM 743 O O . PRO A 1 94 ? 31.965 -31.272 -35.004 1.00 44.88 94 PRO A O 1
ATOM 746 N N . SER A 1 95 ? 31.206 -32.210 -36.911 1.00 47.44 95 SER A N 1
ATOM 747 C CA . SER A 1 95 ? 30.650 -33.477 -36.421 1.00 47.44 95 SER A CA 1
ATOM 748 C C . SER A 1 95 ? 31.252 -34.003 -35.108 1.00 47.44 95 SER A C 1
ATOM 750 O O . SER A 1 95 ? 32.384 -34.497 -35.078 1.00 47.44 95 SER A O 1
ATOM 752 N N . ALA A 1 96 ? 30.452 -33.991 -34.041 1.00 46.84 96 ALA A N 1
ATOM 753 C CA . ALA A 1 96 ? 30.756 -34.705 -32.809 1.00 46.84 96 ALA A CA 1
ATOM 754 C C . ALA A 1 96 ? 30.907 -36.211 -33.097 1.00 46.84 96 ALA A C 1
ATOM 756 O O . ALA A 1 96 ? 30.004 -36.855 -33.637 1.00 46.84 96 ALA A O 1
ATOM 757 N N . SER A 1 97 ? 32.066 -36.772 -32.743 1.00 55.06 97 SER A N 1
ATOM 758 C CA . SER A 1 97 ? 32.356 -38.198 -32.878 1.00 55.06 97 SER A CA 1
ATOM 759 C C . SER A 1 97 ? 31.345 -39.031 -32.090 1.00 55.06 97 SER A C 1
ATOM 761 O O . SER A 1 97 ? 31.071 -38.733 -30.925 1.00 55.06 97 SER A O 1
ATOM 763 N N . ALA A 1 98 ? 30.842 -40.103 -32.702 1.00 57.47 98 ALA A N 1
ATOM 764 C CA . ALA A 1 98 ? 29.962 -41.066 -32.051 1.00 57.47 98 ALA A CA 1
ATOM 765 C C . ALA A 1 98 ? 30.542 -41.546 -30.699 1.00 57.47 98 ALA A C 1
ATOM 767 O O . ALA A 1 98 ? 31.741 -41.831 -30.614 1.00 57.47 98 ALA A O 1
ATOM 768 N N . PRO A 1 99 ? 29.720 -41.653 -29.636 1.00 57.25 99 PRO A N 1
ATOM 769 C CA . PRO A 1 99 ? 30.192 -42.091 -28.330 1.00 57.25 99 PRO A CA 1
ATOM 770 C C . PRO A 1 99 ? 30.685 -43.547 -28.392 1.00 57.25 99 PRO A C 1
ATOM 772 O O . PRO A 1 99 ? 30.124 -44.364 -29.129 1.00 57.25 99 PRO A O 1
ATOM 775 N N . PRO A 1 100 ? 31.716 -43.914 -27.612 1.00 60.53 100 PRO A N 1
ATOM 776 C CA . PRO A 1 100 ? 32.303 -45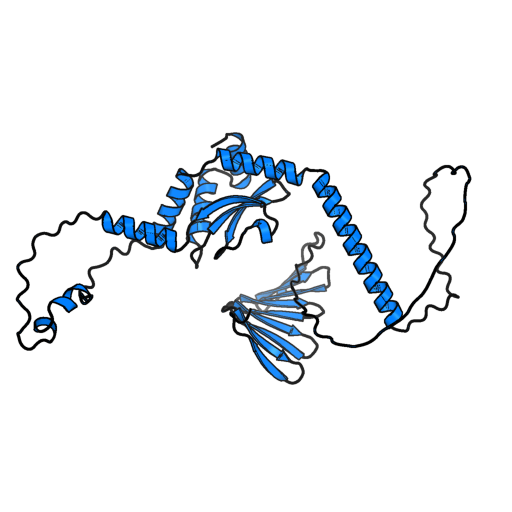.244 -27.678 1.00 60.53 100 PRO A CA 1
ATOM 777 C C . PRO A 1 100 ? 31.291 -46.330 -27.274 1.00 60.53 100 PRO A C 1
ATOM 779 O O . PRO A 1 100 ? 30.502 -46.160 -26.339 1.00 60.53 100 PRO A O 1
ATOM 782 N N . SER A 1 101 ? 31.335 -47.468 -27.973 1.00 55.53 101 SER A N 1
ATOM 783 C CA . SER A 1 101 ? 30.334 -48.557 -27.968 1.00 55.53 101 SER A CA 1
ATOM 784 C C . SER A 1 101 ? 30.095 -49.254 -26.619 1.00 55.53 101 SER A C 1
ATOM 786 O O . SER A 1 101 ? 29.152 -50.035 -26.472 1.00 55.53 101 SER A O 1
ATOM 788 N N . TRP A 1 102 ? 30.923 -48.968 -25.616 1.00 55.97 102 TRP A N 1
ATOM 789 C CA . TRP A 1 102 ? 30.790 -49.484 -24.254 1.00 55.97 102 TRP A CA 1
ATOM 790 C C . TRP A 1 102 ? 29.994 -48.554 -23.322 1.00 55.97 102 TRP A C 1
ATOM 792 O O . TRP A 1 102 ? 29.679 -48.935 -22.195 1.00 55.97 102 TRP A O 1
ATOM 802 N N . SER A 1 103 ? 29.621 -47.356 -23.782 1.00 52.69 103 SER A N 1
ATOM 803 C CA . SER A 1 103 ? 28.827 -46.407 -22.998 1.00 52.69 103 SER A CA 1
ATOM 804 C C . SER A 1 103 ? 27.329 -46.757 -23.012 1.00 52.69 103 SER A C 1
ATOM 806 O O . SER A 1 103 ? 26.750 -47.127 -24.036 1.00 52.69 103 SER A O 1
ATOM 808 N N . ARG A 1 104 ? 26.664 -46.618 -21.853 1.00 54.09 104 ARG A N 1
ATOM 809 C CA . ARG A 1 104 ? 25.217 -46.885 -21.688 1.00 54.09 104 ARG A CA 1
ATOM 810 C C . ARG A 1 104 ? 24.329 -46.086 -22.658 1.00 54.09 104 ARG A C 1
ATOM 812 O O . ARG A 1 104 ? 23.238 -46.551 -22.973 1.00 54.09 104 ARG A O 1
ATOM 819 N N . ALA A 1 105 ? 24.796 -44.937 -23.149 1.00 55.25 105 ALA A N 1
ATOM 820 C CA . ALA A 1 105 ? 24.082 -44.085 -24.101 1.00 55.25 105 ALA A CA 1
ATOM 821 C C . ALA A 1 105 ? 23.891 -44.736 -25.486 1.00 55.25 105 ALA A C 1
ATOM 823 O O . ALA A 1 105 ? 22.882 -44.488 -26.139 1.00 55.25 105 ALA A O 1
ATOM 824 N N . ALA A 1 106 ? 24.791 -45.631 -25.9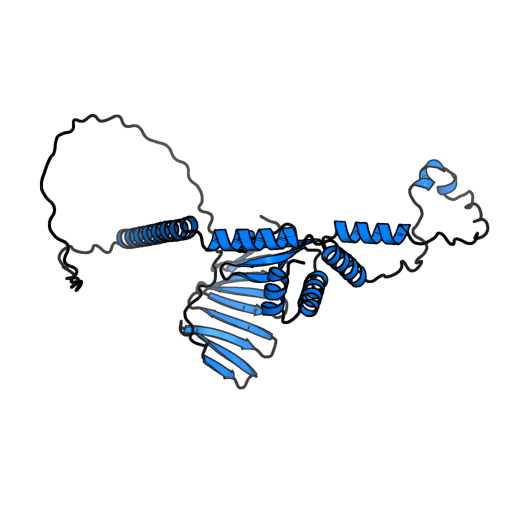11 1.00 57.25 106 ALA A N 1
ATOM 825 C CA . ALA A 1 106 ? 24.685 -46.311 -27.206 1.00 57.25 106 ALA A CA 1
ATOM 826 C C . ALA A 1 106 ? 23.619 -47.427 -27.230 1.00 57.25 106 ALA A C 1
ATOM 828 O O . ALA A 1 106 ? 23.168 -47.831 -28.298 1.00 57.25 106 ALA A O 1
ATOM 829 N N . ARG A 1 107 ? 23.200 -47.939 -26.062 1.00 56.72 107 ARG A N 1
ATOM 830 C CA . ARG A 1 107 ? 22.269 -49.081 -25.960 1.00 56.72 107 ARG A CA 1
ATOM 831 C C . ARG A 1 107 ? 20.798 -48.685 -25.832 1.00 56.72 107 ARG A C 1
ATOM 833 O O . ARG A 1 107 ? 19.946 -49.567 -25.848 1.00 56.72 107 ARG A O 1
ATOM 840 N N . ASN A 1 108 ? 20.487 -47.395 -25.691 1.00 54.44 108 ASN A N 1
ATOM 841 C CA . ASN A 1 108 ? 19.107 -46.925 -25.577 1.00 54.44 108 ASN A CA 1
ATOM 842 C C . ASN A 1 108 ? 18.914 -45.542 -26.238 1.00 54.44 108 ASN A C 1
ATOM 844 O O . ASN A 1 108 ? 18.828 -44.530 -25.531 1.00 54.44 108 ASN A O 1
ATOM 848 N N . PRO 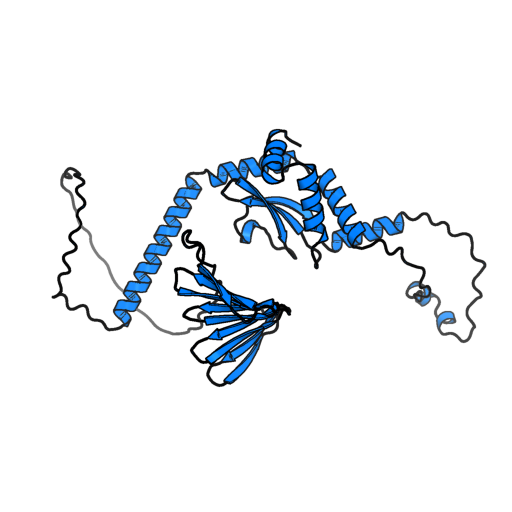A 1 109 ? 18.838 -45.475 -27.584 1.00 55.28 109 PRO A N 1
ATOM 849 C CA . PRO A 1 109 ? 18.762 -44.209 -28.320 1.00 55.28 109 PRO A CA 1
ATOM 850 C C . PRO A 1 109 ? 17.486 -43.407 -28.017 1.00 55.28 109 PRO A C 1
ATOM 852 O O . PRO A 1 109 ? 17.489 -42.186 -28.134 1.00 55.28 109 PRO A O 1
ATOM 855 N N . ALA A 1 110 ? 16.417 -44.057 -27.541 1.00 51.47 110 ALA A N 1
ATOM 856 C CA . ALA A 1 110 ? 15.169 -43.391 -27.160 1.00 51.47 110 ALA A CA 1
ATOM 857 C C . ALA A 1 110 ? 15.265 -42.611 -25.832 1.00 51.47 110 ALA A C 1
ATOM 859 O O . ALA A 1 110 ? 14.446 -41.737 -25.567 1.00 51.47 110 ALA A O 1
ATOM 860 N N . SER A 1 111 ? 16.277 -42.888 -25.001 1.00 47.06 111 SER A N 1
ATOM 861 C CA . SER A 1 111 ? 16.492 -42.190 -23.721 1.00 47.06 111 SER A CA 1
ATOM 862 C C . SER A 1 111 ? 17.452 -40.994 -23.811 1.00 47.06 111 SER A C 1
ATOM 864 O O . SER A 1 111 ? 17.595 -40.248 -22.844 1.00 47.06 111 SER A O 1
ATOM 866 N N . VAL A 1 112 ? 18.078 -40.778 -24.975 1.00 47.06 112 VAL A N 1
ATOM 867 C CA . VAL A 1 112 ? 19.054 -39.696 -25.206 1.00 47.06 112 VAL A CA 1
ATOM 868 C C . VAL A 1 112 ? 18.375 -38.348 -25.494 1.00 47.06 112 VAL A C 1
ATOM 870 O O . VAL A 1 112 ? 18.983 -37.305 -25.286 1.00 47.06 112 VAL A O 1
ATOM 873 N N . VAL A 1 113 ? 17.086 -38.333 -25.853 1.00 50.16 113 VAL A N 1
ATOM 874 C CA . VAL A 1 113 ? 16.336 -37.081 -26.086 1.00 50.16 113 VAL A CA 1
ATOM 875 C C . VAL A 1 113 ? 16.014 -36.332 -24.779 1.00 50.16 113 VAL A C 1
ATOM 877 O O . VAL A 1 113 ? 15.738 -35.140 -24.811 1.00 50.16 113 VAL A O 1
ATOM 880 N N . ALA A 1 114 ? 16.095 -36.979 -23.610 1.00 50.59 114 ALA A N 1
ATOM 881 C CA . ALA A 1 114 ? 15.644 -36.375 -22.349 1.00 50.59 114 ALA A CA 1
ATOM 882 C C . ALA A 1 114 ? 16.760 -35.933 -21.386 1.00 50.59 114 ALA A C 1
ATOM 884 O O . ALA A 1 114 ? 16.453 -35.398 -20.321 1.00 50.59 114 ALA A O 1
ATOM 885 N N . ARG A 1 115 ? 18.043 -36.153 -21.704 1.00 47.00 115 ARG A N 1
ATOM 886 C CA . ARG A 1 115 ? 19.161 -35.710 -20.852 1.00 47.00 115 ARG A CA 1
ATOM 887 C C . ARG A 1 115 ? 20.371 -35.325 -21.695 1.00 47.00 115 ARG A C 1
ATOM 889 O O . ARG A 1 115 ? 21.339 -36.079 -21.775 1.00 47.00 115 ARG A O 1
ATOM 896 N N . GLN A 1 116 ? 20.324 -34.133 -22.286 1.00 45.53 116 GLN A N 1
ATOM 897 C CA . GLN A 1 116 ? 21.562 -33.420 -22.581 1.00 45.53 116 GLN A CA 1
ATOM 898 C C . GLN A 1 116 ? 22.264 -33.139 -21.241 1.00 45.53 116 GLN A C 1
ATOM 900 O O . GLN A 1 116 ? 21.649 -32.542 -20.352 1.00 45.53 116 GLN A O 1
ATOM 905 N N . PRO A 1 117 ? 23.507 -33.601 -21.033 1.00 42.69 117 PRO A N 1
ATOM 906 C CA . PRO A 1 117 ? 24.309 -33.098 -19.933 1.00 42.69 117 PRO A CA 1
ATOM 907 C C . PRO A 1 117 ? 24.528 -31.603 -20.178 1.00 42.69 117 PRO A C 1
ATOM 909 O O . PRO A 1 117 ? 25.019 -31.229 -21.238 1.00 42.69 117 PRO A O 1
ATOM 912 N N . LEU A 1 118 ? 24.171 -30.763 -19.200 1.00 48.44 118 LEU A N 1
ATOM 913 C CA . LEU A 1 118 ? 24.700 -29.404 -19.085 1.00 48.44 118 LEU A CA 1
ATOM 914 C C . LEU A 1 118 ? 26.232 -29.507 -18.971 1.00 48.44 118 LEU A C 1
ATOM 916 O O . LEU A 1 118 ? 26.799 -29.617 -17.886 1.00 48.44 118 LEU A O 1
ATOM 920 N N . ARG A 1 119 ? 26.895 -29.561 -20.116 1.00 48.34 119 ARG A N 1
ATOM 921 C CA . ARG A 1 119 ? 28.287 -29.195 -20.323 1.00 48.34 119 ARG A CA 1
ATOM 922 C C . ARG A 1 119 ? 28.250 -28.306 -21.549 1.00 48.34 119 ARG A C 1
ATOM 924 O O . ARG A 1 119 ? 28.224 -28.808 -22.661 1.00 48.34 119 ARG A O 1
ATOM 931 N N . ASP A 1 120 ? 27.987 -27.035 -21.308 1.00 41.38 120 ASP A N 1
ATOM 932 C CA . ASP A 1 120 ? 29.051 -26.049 -21.238 1.00 41.38 120 ASP A CA 1
ATOM 933 C C . ASP A 1 120 ? 28.579 -24.919 -20.315 1.00 41.38 120 ASP A C 1
ATOM 935 O O . ASP A 1 120 ? 27.416 -24.516 -20.352 1.00 41.38 120 ASP A O 1
ATOM 939 N N . GLU A 1 121 ? 29.471 -24.425 -19.451 1.00 45.75 121 GLU A N 1
ATOM 940 C CA . GLU A 1 121 ? 29.388 -23.061 -18.912 1.00 45.75 121 GLU A CA 1
ATOM 941 C C . GLU A 1 121 ? 29.621 -22.074 -20.070 1.00 45.75 121 GLU A C 1
ATOM 943 O O . GLU A 1 121 ? 30.528 -21.243 -20.054 1.00 45.75 121 GLU A O 1
ATOM 948 N N . GLU A 1 122 ? 28.815 -22.173 -21.125 1.00 42.09 122 GLU A N 1
ATOM 949 C CA . GLU A 1 122 ? 28.593 -21.024 -21.972 1.00 42.09 122 GLU A CA 1
ATOM 950 C C . GLU A 1 122 ? 27.922 -20.006 -21.071 1.00 42.09 122 GLU A C 1
ATOM 952 O O . GLU A 1 122 ? 26.871 -20.259 -20.479 1.00 42.09 122 GLU A O 1
ATOM 957 N N . THR A 1 123 ? 28.612 -18.886 -20.905 1.00 49.12 123 THR A N 1
ATOM 958 C CA . THR A 1 123 ? 28.161 -17.676 -20.246 1.00 49.12 123 THR A CA 1
ATOM 959 C C . THR A 1 123 ? 26.748 -17.355 -20.717 1.00 49.12 123 THR A C 1
ATOM 961 O O . THR A 1 123 ? 26.564 -16.624 -21.692 1.00 49.12 123 THR A O 1
ATOM 964 N N . LEU A 1 124 ? 25.737 -17.908 -20.033 1.00 51.06 124 LEU A N 1
ATOM 965 C CA . LEU A 1 124 ? 24.376 -17.407 -20.100 1.00 51.06 124 LEU A CA 1
ATOM 966 C C . LEU A 1 124 ? 24.542 -15.906 -19.928 1.00 51.06 124 LEU A C 1
ATOM 968 O O . LEU A 1 124 ? 25.203 -15.515 -18.959 1.00 51.06 124 LEU A O 1
ATOM 972 N N . PRO A 1 125 ? 24.055 -15.075 -20.866 1.00 51.41 125 PRO A N 1
ATOM 973 C CA . PRO A 1 125 ? 24.207 -13.645 -20.738 1.00 51.41 125 PRO A CA 1
ATOM 974 C C . PRO A 1 125 ? 23.634 -13.311 -19.372 1.00 51.41 125 PRO A C 1
ATOM 976 O O . PRO A 1 125 ? 22.429 -13.448 -19.147 1.00 51.41 125 PRO A O 1
ATOM 979 N N . THR A 1 126 ? 24.512 -12.941 -18.443 1.00 51.78 126 THR A N 1
ATOM 980 C CA . THR A 1 126 ? 24.185 -12.472 -17.103 1.00 51.78 126 THR A CA 1
ATOM 981 C C . THR A 1 126 ? 23.590 -11.082 -17.260 1.00 51.78 126 THR A C 1
ATOM 983 O O . THR A 1 126 ? 24.055 -10.106 -16.685 1.00 51.78 126 THR A O 1
ATOM 986 N N . ALA A 1 127 ? 22.549 -10.977 -18.091 1.00 61.06 127 ALA A N 1
ATOM 987 C CA . ALA A 1 127 ? 21.620 -9.881 -18.079 1.00 61.06 127 ALA A CA 1
ATOM 988 C C . ALA A 1 127 ? 21.146 -9.815 -16.639 1.00 61.06 127 ALA A C 1
ATOM 990 O O . ALA A 1 127 ? 20.469 -10.725 -16.148 1.00 61.06 127 ALA A O 1
ATOM 991 N N . SER A 1 128 ? 21.612 -8.783 -15.946 1.00 84.88 128 SER A N 1
ATOM 992 C CA . SER A 1 128 ? 21.368 -8.638 -14.528 1.00 84.88 128 SER A CA 1
ATOM 993 C C . SER A 1 128 ? 19.862 -8.749 -14.304 1.00 84.88 128 SER A C 1
ATOM 995 O O . SER A 1 128 ? 19.059 -8.140 -15.019 1.00 84.88 128 SER A O 1
ATOM 997 N N . LEU A 1 129 ? 19.440 -9.544 -13.318 1.00 86.44 129 LEU A N 1
ATOM 998 C CA . LEU A 1 129 ? 18.028 -9.635 -12.938 1.00 86.44 129 LEU A CA 1
ATOM 999 C C . LEU A 1 129 ? 17.436 -8.230 -12.716 1.00 86.44 129 LEU A C 1
ATOM 1001 O O . LEU A 1 129 ? 16.267 -7.988 -13.015 1.00 86.44 129 LEU A O 1
ATOM 1005 N N . GLN A 1 130 ? 18.265 -7.288 -12.255 1.00 89.62 130 GLN A N 1
ATOM 1006 C CA . GLN A 1 130 ? 17.906 -5.882 -12.105 1.00 89.62 130 GLN A CA 1
ATOM 1007 C C . GLN A 1 130 ? 17.583 -5.208 -13.442 1.00 89.62 130 GLN A C 1
ATOM 1009 O O . GLN A 1 130 ? 16.578 -4.511 -13.528 1.00 89.62 130 GLN A O 1
ATOM 1014 N N . GLU A 1 131 ? 18.367 -5.443 -14.496 1.00 92.25 131 GLU A N 1
ATOM 1015 C CA . GLU A 1 131 ? 18.078 -4.921 -15.840 1.00 92.25 131 GLU A CA 1
ATOM 1016 C C . GLU A 1 131 ? 16.753 -5.460 -16.370 1.00 92.25 131 GLU A C 1
ATOM 1018 O O . GLU A 1 131 ? 15.962 -4.712 -16.942 1.00 92.25 131 GLU A O 1
ATOM 1023 N N . THR A 1 132 ? 16.476 -6.744 -16.132 1.00 92.81 132 THR A N 1
ATOM 1024 C CA . THR A 1 132 ? 15.202 -7.347 -16.538 1.00 92.81 132 THR A CA 1
ATOM 1025 C C . THR A 1 132 ? 14.036 -6.731 -15.767 1.00 92.81 132 THR A C 1
ATOM 1027 O O . THR A 1 132 ? 13.024 -6.374 -16.369 1.00 92.81 132 THR A O 1
ATOM 1030 N N . ARG A 1 133 ? 14.179 -6.523 -14.452 1.00 93.62 133 ARG A N 1
ATOM 1031 C CA . ARG A 1 133 ? 13.170 -5.832 -13.631 1.00 93.62 133 ARG A CA 1
ATOM 1032 C C . ARG A 1 133 ? 12.945 -4.393 -14.094 1.00 93.62 133 ARG A C 1
ATOM 1034 O O . ARG A 1 133 ? 11.794 -3.974 -14.220 1.00 93.62 133 ARG A O 1
ATOM 1041 N N . LEU A 1 134 ? 14.015 -3.657 -14.395 1.00 94.38 134 LEU A N 1
ATOM 1042 C CA . LEU A 1 134 ? 13.939 -2.304 -14.950 1.00 94.38 134 LEU A CA 1
ATOM 1043 C C . LEU A 1 134 ? 13.200 -2.298 -16.288 1.00 94.38 134 LEU A C 1
ATOM 1045 O O . LEU A 1 134 ? 12.301 -1.482 -16.479 1.00 94.38 134 LEU A O 1
ATOM 1049 N N . ALA A 1 135 ? 13.540 -3.218 -17.191 1.00 95.19 135 ALA A N 1
ATOM 1050 C CA . ALA A 1 135 ? 12.904 -3.328 -18.498 1.00 95.19 135 ALA A CA 1
ATOM 1051 C C . ALA A 1 135 ? 11.405 -3.632 -18.376 1.00 95.19 135 ALA A C 1
ATOM 1053 O O . ALA A 1 135 ? 10.597 -2.921 -18.969 1.00 95.19 135 ALA A O 1
ATOM 1054 N N . VAL A 1 136 ? 11.027 -4.618 -17.552 1.00 96.12 136 VAL A N 1
ATOM 1055 C CA . VAL A 1 136 ? 9.618 -4.967 -17.298 1.00 96.12 136 VAL A CA 1
ATOM 1056 C C . VAL A 1 136 ? 8.857 -3.798 -16.674 1.00 96.12 136 VAL A C 1
ATOM 1058 O O . VAL A 1 136 ? 7.714 -3.543 -17.044 1.00 96.12 136 VAL A O 1
ATOM 1061 N N . THR A 1 137 ? 9.479 -3.057 -15.755 1.00 96.06 137 THR A N 1
ATOM 1062 C CA . THR A 1 137 ? 8.823 -1.916 -15.100 1.00 96.06 137 THR A CA 1
ATOM 1063 C C . THR A 1 137 ? 8.635 -0.745 -16.064 1.00 96.06 137 THR A C 1
ATOM 1065 O O . THR A 1 137 ? 7.553 -0.164 -16.106 1.00 96.06 137 THR A O 1
ATOM 1068 N N . ARG A 1 138 ? 9.645 -0.424 -16.887 1.00 96.88 138 ARG A N 1
ATOM 1069 C CA . ARG A 1 138 ? 9.528 0.602 -17.939 1.00 96.88 138 ARG A CA 1
ATOM 1070 C C . ARG A 1 138 ? 8.459 0.236 -18.960 1.00 96.88 138 ARG A C 1
ATOM 1072 O O . ARG A 1 138 ? 7.652 1.083 -19.317 1.00 96.88 138 ARG A O 1
ATOM 1079 N N . GLU A 1 139 ? 8.424 -1.024 -19.385 1.00 96.75 139 GLU A N 1
ATOM 1080 C CA . GLU A 1 139 ? 7.368 -1.543 -20.257 1.00 96.75 139 GLU A CA 1
ATOM 1081 C C . GLU A 1 139 ? 5.989 -1.396 -19.595 1.00 96.75 139 GLU A C 1
ATOM 1083 O O . GLU A 1 139 ? 5.038 -0.961 -20.237 1.00 96.75 139 GLU A O 1
ATOM 1088 N N . GLY A 1 140 ? 5.878 -1.678 -18.295 1.00 96.06 140 GLY A N 1
ATOM 1089 C CA . GLY A 1 140 ? 4.653 -1.436 -17.533 1.00 96.06 140 GLY A CA 1
ATOM 1090 C C . GLY A 1 140 ? 4.223 0.035 -17.549 1.00 96.06 140 GLY A C 1
ATOM 1091 O O . GLY A 1 140 ? 3.055 0.326 -17.800 1.00 96.06 140 GLY A O 1
ATOM 1092 N N . LEU A 1 141 ? 5.159 0.966 -17.343 1.00 96.56 141 LEU A N 1
ATOM 1093 C CA . LEU A 1 141 ? 4.897 2.410 -17.381 1.00 96.56 141 LEU A CA 1
ATOM 1094 C C . LEU A 1 141 ? 4.415 2.881 -18.760 1.00 96.56 141 LEU A C 1
ATOM 1096 O O . LEU A 1 141 ? 3.451 3.643 -18.837 1.00 96.56 141 LEU A O 1
ATOM 1100 N N . THR A 1 142 ? 5.019 2.398 -19.848 1.00 96.88 142 THR A N 1
ATOM 1101 C CA . THR A 1 142 ? 4.611 2.793 -21.207 1.00 96.88 142 THR A CA 1
ATOM 1102 C C . THR A 1 142 ? 3.235 2.252 -21.591 1.00 96.88 142 THR A C 1
ATOM 1104 O O . THR A 1 142 ? 2.481 2.942 -22.274 1.00 96.88 142 THR A O 1
ATOM 1107 N N . HIS A 1 143 ? 2.873 1.058 -21.115 1.00 97.12 143 HIS A N 1
ATOM 1108 C CA . HIS A 1 143 ? 1.566 0.435 -21.368 1.00 97.12 143 HIS A CA 1
ATOM 1109 C C . HIS A 1 143 ? 0.490 0.833 -20.348 1.00 97.12 143 HIS A C 1
ATOM 1111 O O . HIS A 1 143 ? -0.625 0.307 -20.375 1.00 97.12 143 HIS A O 1
ATOM 1117 N N . THR A 1 144 ? 0.800 1.747 -19.428 1.00 97.38 144 THR A N 1
ATOM 1118 C CA . THR A 1 144 ? -0.144 2.159 -18.394 1.00 97.38 144 THR A CA 1
ATOM 1119 C C . THR A 1 144 ? -1.302 2.953 -18.999 1.00 97.38 144 THR A C 1
ATOM 1121 O O . THR A 1 144 ? -1.113 3.984 -19.648 1.00 97.38 144 THR A O 1
ATOM 1124 N N . ASN A 1 145 ? -2.531 2.506 -18.734 1.00 98.19 145 ASN A N 1
ATOM 1125 C CA . ASN A 1 145 ? -3.730 3.261 -19.078 1.00 98.19 145 ASN A CA 1
ATOM 1126 C C . ASN A 1 145 ? -3.964 4.379 -18.047 1.00 98.19 145 ASN A C 1
ATOM 1128 O O . ASN A 1 145 ? -4.604 4.187 -17.012 1.00 98.19 145 ASN A O 1
ATOM 1132 N N . TRP A 1 146 ? -3.436 5.565 -18.343 1.00 97.44 146 TRP A N 1
ATOM 1133 C CA . TRP A 1 146 ? -3.530 6.735 -17.467 1.00 97.44 146 TRP A CA 1
ATOM 1134 C C . TRP A 1 146 ? -4.956 7.267 -17.280 1.00 97.44 146 TRP A C 1
ATOM 1136 O O . TRP A 1 146 ? -5.240 7.878 -16.249 1.00 97.44 146 TRP A O 1
ATOM 1146 N N . ASP A 1 147 ? -5.859 7.024 -18.231 1.00 98.25 147 ASP A N 1
ATOM 1147 C CA . ASP A 1 147 ? -7.260 7.440 -18.115 1.00 98.25 147 ASP A CA 1
ATOM 1148 C C . ASP A 1 147 ? -7.997 6.585 -17.082 1.00 98.25 147 ASP A C 1
ATOM 1150 O O . ASP A 1 147 ? -8.761 7.104 -16.265 1.00 98.25 147 ASP A O 1
ATOM 1154 N N . PHE A 1 148 ? -7.694 5.282 -17.049 1.00 98.19 148 PHE A N 1
ATOM 1155 C CA . PHE A 1 148 ? -8.180 4.394 -15.997 1.00 98.19 148 PHE A CA 1
ATOM 1156 C C . PHE A 1 148 ? -7.699 4.861 -14.618 1.00 98.19 148 PHE A C 1
ATOM 1158 O O . PHE A 1 148 ? -8.518 5.015 -13.713 1.00 98.19 148 PHE A O 1
ATOM 1165 N N . ILE A 1 149 ? -6.407 5.170 -14.468 1.00 98.25 149 ILE A N 1
ATOM 1166 C CA . ILE A 1 149 ? -5.854 5.682 -13.202 1.00 98.25 149 ILE A CA 1
ATOM 1167 C C . ILE A 1 149 ? -6.582 6.955 -12.771 1.00 98.25 149 ILE A C 1
ATOM 1169 O O . ILE A 1 149 ? -6.985 7.077 -11.616 1.00 98.25 149 ILE A O 1
ATOM 1173 N N . TRP A 1 150 ? -6.814 7.884 -13.699 1.00 98.00 150 TRP A N 1
ATOM 1174 C CA . TRP A 1 150 ? -7.533 9.114 -13.384 1.00 98.00 150 TRP A CA 1
ATOM 1175 C C . TRP A 1 150 ? -8.983 8.864 -12.955 1.00 98.00 150 TRP A C 1
ATOM 1177 O O . TRP A 1 150 ? -9.465 9.488 -12.007 1.00 98.00 150 TRP A O 1
ATOM 1187 N N . SER A 1 151 ? -9.668 7.910 -13.593 1.00 98.38 151 SER A N 1
ATOM 1188 C CA . SER A 1 151 ? -11.005 7.491 -13.160 1.00 98.38 151 SER A CA 1
ATOM 1189 C C . SER A 1 151 ? -10.993 6.929 -11.732 1.00 98.38 151 SER A C 1
ATOM 1191 O O . SER A 1 151 ? -11.853 7.295 -10.933 1.00 98.38 151 SER A O 1
ATOM 1193 N N . GLN A 1 152 ? -9.971 6.138 -11.374 1.00 98.38 152 GLN A N 1
ATOM 1194 C CA . GLN A 1 152 ? -9.814 5.583 -10.028 1.00 98.38 152 GLN A CA 1
ATOM 1195 C C . GLN A 1 152 ? -9.567 6.668 -8.981 1.00 98.38 152 GLN A C 1
ATOM 1197 O O . GLN A 1 152 ? -10.170 6.615 -7.911 1.00 98.38 152 GLN A O 1
ATOM 1202 N N . VAL A 1 153 ? -8.753 7.682 -9.292 1.00 98.00 153 VAL A N 1
ATOM 1203 C CA . VAL A 1 153 ? -8.544 8.833 -8.397 1.00 98.00 153 VAL A CA 1
ATOM 1204 C C . VAL A 1 153 ? -9.866 9.561 -8.139 1.00 98.00 153 VAL A C 1
ATOM 1206 O O . VAL A 1 153 ? -10.217 9.808 -6.986 1.00 98.00 153 VAL A O 1
ATOM 1209 N N . LYS A 1 154 ? -10.653 9.835 -9.188 1.00 98.12 154 LYS A N 1
ATOM 1210 C CA . LYS A 1 154 ? -11.971 10.480 -9.046 1.00 98.12 154 LYS A CA 1
ATOM 1211 C C . LYS A 1 154 ? -12.937 9.645 -8.205 1.00 98.12 154 LYS A C 1
ATOM 1213 O O . LYS A 1 154 ? -13.626 10.197 -7.348 1.00 98.12 154 LYS A O 1
ATOM 1218 N N . SER A 1 155 ? -12.974 8.330 -8.415 1.00 98.31 155 SER A N 1
ATOM 1219 C CA . SER A 1 155 ? -13.791 7.420 -7.606 1.00 98.31 155 SER A CA 1
ATOM 1220 C C . SER A 1 155 ? -13.357 7.402 -6.140 1.00 98.31 155 SER A C 1
ATOM 1222 O O . SER A 1 155 ? -14.214 7.470 -5.258 1.00 98.31 155 SER A O 1
ATOM 1224 N N . ALA A 1 156 ? -12.049 7.378 -5.870 1.00 98.12 156 ALA A N 1
ATOM 1225 C CA . ALA A 1 156 ? -11.511 7.440 -4.516 1.00 98.12 156 ALA A CA 1
ATOM 1226 C C . ALA A 1 156 ? -11.902 8.755 -3.825 1.00 98.12 156 ALA A C 1
ATOM 1228 O O . ALA A 1 156 ? -12.424 8.739 -2.711 1.00 98.12 156 ALA A O 1
ATOM 1229 N N . GLU A 1 157 ? -11.738 9.896 -4.500 1.00 97.56 157 GLU A N 1
ATOM 1230 C CA . GLU A 1 157 ? -12.143 11.195 -3.960 1.00 97.56 157 GLU A CA 1
ATOM 1231 C C . GLU A 1 157 ? -13.637 11.254 -3.630 1.00 97.56 157 GLU A C 1
ATOM 1233 O O . GLU A 1 157 ? -14.014 11.721 -2.554 1.00 97.56 157 GLU A O 1
ATOM 1238 N N . GLN A 1 158 ? -14.491 10.782 -4.542 1.00 98.25 158 GLN A N 1
ATOM 1239 C CA . GLN A 1 158 ? -15.937 10.734 -4.321 1.00 98.25 158 GLN A CA 1
ATOM 1240 C C . GLN A 1 158 ? -16.290 9.842 -3.128 1.00 98.25 158 GLN A C 1
ATOM 1242 O O . GLN A 1 158 ? -17.106 10.226 -2.290 1.00 98.25 158 GLN A O 1
ATOM 1247 N N . TYR A 1 159 ? -15.648 8.678 -3.016 1.00 98.06 159 TYR A N 1
ATOM 1248 C CA . TYR A 1 159 ? -15.842 7.766 -1.896 1.00 98.06 159 TYR A CA 1
ATOM 1249 C C . TYR A 1 159 ? -15.434 8.405 -0.562 1.00 98.06 159 TYR A C 1
ATOM 1251 O O . TYR A 1 159 ? -16.216 8.395 0.395 1.00 98.06 159 TYR A O 1
ATOM 1259 N N . TYR A 1 160 ? -14.243 9.007 -0.495 1.00 97.19 160 TYR A N 1
ATOM 1260 C CA . TYR A 1 160 ? -13.729 9.608 0.734 1.00 97.19 160 TYR A CA 1
ATOM 1261 C C . TYR A 1 160 ? -14.528 10.837 1.181 1.00 97.19 160 TYR A C 1
ATOM 1263 O O . TYR A 1 160 ? -14.673 11.032 2.390 1.00 97.19 160 TYR A O 1
ATOM 1271 N N . LYS A 1 161 ? -15.099 11.595 0.232 1.00 97.31 161 LYS A N 1
ATOM 1272 C CA . LYS A 1 161 ? -15.986 12.749 0.474 1.00 97.31 161 LYS A CA 1
ATOM 1273 C C . LYS A 1 161 ? -17.450 12.363 0.748 1.00 97.31 161 LYS A C 1
ATOM 1275 O O . LYS A 1 161 ? -18.251 13.245 1.034 1.00 97.31 161 LYS A O 1
ATOM 1280 N N . SER A 1 162 ? -17.827 11.085 0.647 1.00 98.31 162 SER A N 1
ATOM 1281 C CA . SER A 1 162 ? -19.234 10.673 0.752 1.00 98.31 162 SER A CA 1
ATOM 1282 C C . SER A 1 162 ? -19.791 10.723 2.184 1.00 98.31 162 SER A C 1
ATOM 1284 O O . SER A 1 162 ? -19.179 10.222 3.132 1.00 98.31 162 SER A O 1
ATOM 1286 N N . ASP A 1 163 ? -21.021 11.229 2.329 1.00 98.19 163 ASP A N 1
ATOM 1287 C CA . ASP A 1 163 ? -21.745 11.247 3.612 1.00 98.19 163 ASP A CA 1
ATOM 1288 C C . ASP A 1 163 ? -22.029 9.837 4.143 1.00 98.19 163 ASP A C 1
ATOM 1290 O O . ASP A 1 163 ? -22.034 9.588 5.347 1.00 98.19 163 ASP A O 1
ATOM 1294 N N . ALA A 1 164 ? -22.237 8.873 3.243 1.00 98.00 164 ALA A N 1
ATOM 1295 C CA . ALA A 1 164 ? -22.444 7.480 3.624 1.00 98.00 164 ALA A CA 1
ATOM 1296 C C . ALA A 1 164 ? -21.238 6.927 4.400 1.00 98.00 164 ALA A C 1
ATOM 1298 O O . ALA A 1 164 ? -21.405 6.245 5.416 1.00 98.00 164 ALA A O 1
ATOM 1299 N N . ARG A 1 165 ? -20.019 7.264 3.960 1.00 97.00 165 ARG A N 1
ATOM 1300 C CA . ARG A 1 165 ? -18.783 6.861 4.630 1.00 97.00 165 ARG A CA 1
ATOM 1301 C C . ARG A 1 165 ? -18.645 7.532 5.994 1.00 97.00 165 ARG A C 1
ATOM 1303 O O . ARG A 1 165 ? -18.360 6.841 6.972 1.00 97.00 165 ARG A O 1
ATOM 1310 N N . THR A 1 166 ? -18.875 8.842 6.093 1.00 96.88 166 THR A N 1
ATOM 1311 C CA . THR A 1 166 ? -18.771 9.561 7.377 1.00 96.88 166 THR A CA 1
ATOM 1312 C C . THR A 1 166 ? -19.771 9.015 8.397 1.00 96.88 166 THR A C 1
ATOM 1314 O O . THR A 1 166 ? -19.393 8.705 9.530 1.00 96.88 166 THR A O 1
ATOM 1317 N N . GLN A 1 167 ? -21.017 8.768 7.983 1.00 98.31 167 GLN A N 1
ATOM 1318 C CA . GLN A 1 167 ? -22.037 8.146 8.827 1.00 98.31 167 GLN A CA 1
ATOM 1319 C C . GLN A 1 167 ? -21.661 6.721 9.252 1.00 98.31 167 GLN A C 1
ATOM 1321 O O . GLN A 1 167 ? -21.876 6.353 10.410 1.00 98.31 167 GLN A O 1
ATOM 1326 N N . ALA A 1 168 ? -21.091 5.910 8.355 1.00 97.88 168 ALA A N 1
ATOM 1327 C CA . ALA A 1 168 ? -20.623 4.566 8.690 1.00 97.88 168 ALA A CA 1
ATOM 1328 C C . ALA A 1 168 ? -19.493 4.600 9.733 1.00 97.88 168 ALA A C 1
ATOM 1330 O O . ALA A 1 168 ? -19.523 3.829 10.697 1.00 97.88 168 ALA A O 1
ATOM 1331 N N . THR A 1 169 ? -18.546 5.533 9.598 1.00 96.50 169 THR A N 1
ATOM 1332 C CA . THR A 1 169 ? -17.464 5.744 10.570 1.00 96.50 169 THR A CA 1
ATOM 1333 C C . THR A 1 169 ? -18.007 6.167 11.933 1.00 96.50 169 THR A C 1
ATOM 1335 O O . THR A 1 169 ? -17.627 5.577 12.946 1.00 96.50 169 THR A O 1
ATOM 1338 N N . VAL A 1 170 ? -18.944 7.121 11.975 1.00 98.19 170 VAL A N 1
ATOM 1339 C CA . VAL A 1 170 ? -19.588 7.562 13.226 1.00 98.19 170 VAL A CA 1
ATOM 1340 C C . VAL A 1 170 ? -20.322 6.403 13.901 1.00 98.19 170 VAL A C 1
ATOM 1342 O O . VAL A 1 170 ? -20.104 6.151 15.085 1.00 98.19 170 VAL A O 1
ATOM 1345 N N . LYS A 1 171 ? -21.126 5.635 13.154 1.00 98.44 171 LYS A N 1
ATOM 1346 C CA . LYS A 1 171 ? -21.840 4.463 13.692 1.00 98.44 171 LYS A CA 1
ATOM 1347 C C . LYS A 1 171 ? -20.881 3.396 14.220 1.00 98.44 171 LYS A C 1
ATOM 1349 O O . LYS A 1 171 ? -21.106 2.840 15.296 1.00 98.44 171 LYS A O 1
ATOM 1354 N N . ARG A 1 172 ? -19.796 3.111 13.490 1.00 98.12 172 ARG A N 1
ATOM 1355 C CA . ARG A 1 172 ? -18.763 2.160 13.931 1.00 98.12 172 ARG A CA 1
ATOM 1356 C C . ARG A 1 172 ? -18.105 2.631 15.226 1.00 98.12 172 ARG A C 1
ATOM 1358 O O . ARG A 1 172 ? -17.969 1.830 16.147 1.00 98.12 172 ARG A O 1
ATOM 1365 N N . ARG A 1 173 ? -17.742 3.914 15.312 1.00 98.31 173 ARG A N 1
ATOM 1366 C CA . ARG A 1 173 ? -17.157 4.519 16.514 1.00 98.31 173 ARG A CA 1
ATOM 1367 C C . ARG A 1 173 ? -18.106 4.428 17.709 1.00 98.31 173 ARG A C 1
ATOM 1369 O O . ARG A 1 173 ? -17.703 3.907 18.741 1.00 98.31 173 ARG A O 1
ATOM 1376 N N . GLN A 1 174 ? -19.372 4.810 17.541 1.00 98.44 174 GLN A N 1
ATOM 1377 C CA . GLN A 1 174 ? -20.393 4.693 18.591 1.00 98.44 174 GLN A CA 1
ATOM 1378 C C . GLN A 1 174 ? -20.530 3.253 19.103 1.00 98.44 174 GLN A C 1
ATOM 1380 O O . GLN A 1 174 ? -20.605 3.024 20.307 1.00 98.44 174 GLN A O 1
ATOM 1385 N N . LYS A 1 175 ? -20.508 2.259 18.205 1.00 98.50 175 LYS A N 1
ATOM 1386 C CA . LYS A 1 175 ? -20.564 0.842 18.592 1.00 98.50 175 LYS A CA 1
ATOM 1387 C C . LYS A 1 175 ? -19.337 0.412 19.404 1.00 98.50 175 LYS A C 1
ATOM 1389 O O . LYS A 1 175 ? -19.481 -0.346 20.361 1.00 98.50 175 LYS A O 1
ATOM 1394 N N . LEU A 1 176 ? -18.145 0.879 19.032 1.00 98.00 176 LEU A N 1
ATOM 1395 C CA . LEU A 1 176 ? -16.911 0.594 19.771 1.00 98.00 176 LEU A CA 1
ATOM 1396 C C . LEU A 1 176 ? -16.915 1.257 21.154 1.00 98.00 176 LEU A C 1
ATOM 1398 O O . LEU A 1 176 ? -16.568 0.603 22.134 1.00 98.00 176 LEU A O 1
ATOM 1402 N N . GLU A 1 177 ? -17.377 2.503 21.252 1.00 97.88 177 GLU A N 1
ATOM 1403 C CA . GLU A 1 177 ? -17.525 3.227 22.522 1.00 97.88 177 GLU A CA 1
ATOM 1404 C C . GLU A 1 177 ? -18.533 2.532 23.450 1.00 97.88 177 GLU A C 1
ATOM 1406 O O . GLU A 1 177 ? -18.239 2.294 24.622 1.00 97.88 177 GLU A O 1
ATOM 1411 N N . GLN A 1 178 ? -19.685 2.104 22.921 1.00 98.25 178 GLN A N 1
ATOM 1412 C CA . GLN A 1 178 ? -20.673 1.324 23.674 1.00 98.25 178 GLN A CA 1
ATOM 1413 C C . GLN A 1 178 ? -20.107 -0.020 24.154 1.00 98.25 178 GLN A C 1
ATOM 1415 O O . GLN A 1 178 ? -20.331 -0.414 25.299 1.00 98.25 178 GLN A O 1
ATOM 1420 N N . ALA A 1 179 ? -19.355 -0.724 23.302 1.00 97.88 179 ALA A N 1
ATOM 1421 C CA . ALA A 1 179 ? -18.718 -1.984 23.671 1.00 97.88 179 ALA A CA 1
ATOM 1422 C C . ALA A 1 179 ? -17.646 -1.789 24.758 1.00 97.88 179 ALA A C 1
ATOM 1424 O O . ALA A 1 179 ? -17.571 -2.589 25.693 1.00 97.88 179 ALA A O 1
ATOM 1425 N N . ALA A 1 180 ? -16.854 -0.716 24.672 1.00 97.88 180 ALA A N 1
ATOM 1426 C CA . ALA A 1 180 ? -15.862 -0.357 25.680 1.00 97.88 180 ALA A CA 1
ATOM 1427 C C . ALA A 1 180 ? -16.522 -0.005 27.025 1.00 97.88 180 ALA A C 1
ATOM 1429 O O . ALA A 1 180 ? -16.117 -0.539 28.058 1.00 97.88 180 ALA A O 1
ATOM 1430 N N . ALA A 1 181 ? -17.591 0.798 27.013 1.00 97.06 181 ALA A N 1
ATOM 1431 C CA . ALA A 1 181 ? -18.361 1.132 28.212 1.00 97.06 181 ALA A CA 1
ATOM 1432 C C . ALA A 1 181 ? -18.981 -0.117 28.860 1.00 97.06 181 ALA A C 1
ATOM 1434 O O . ALA A 1 181 ? -18.865 -0.327 30.068 1.00 97.06 181 ALA A O 1
ATOM 1435 N N . ALA A 1 182 ? -19.575 -1.006 28.058 1.00 97.12 182 ALA A N 1
ATOM 1436 C CA . ALA A 1 182 ? -20.123 -2.267 28.551 1.00 97.12 182 ALA A CA 1
ATOM 1437 C C . ALA A 1 182 ? -19.037 -3.180 29.145 1.00 97.12 182 ALA A C 1
ATOM 1439 O O . ALA A 1 182 ? -19.274 -3.843 30.157 1.00 97.12 182 ALA A O 1
ATOM 1440 N N . LYS A 1 183 ? -17.839 -3.211 28.545 1.00 97.88 183 LYS A N 1
ATOM 1441 C CA . LYS A 1 183 ? -16.685 -3.945 29.083 1.00 97.88 183 LYS A CA 1
ATOM 1442 C C . LYS A 1 183 ? -16.243 -3.370 30.435 1.00 97.88 183 LYS A C 1
ATOM 1444 O O . LYS A 1 183 ? -16.032 -4.151 31.358 1.00 97.88 183 LYS A O 1
ATOM 1449 N N . ALA A 1 184 ? -16.179 -2.046 30.575 1.00 96.00 184 ALA A N 1
ATOM 1450 C CA . ALA A 1 184 ? -15.823 -1.380 31.830 1.00 96.00 184 ALA A CA 1
ATOM 1451 C C . ALA A 1 184 ? -16.849 -1.650 32.948 1.00 96.00 184 ALA A C 1
ATOM 1453 O O . ALA A 1 184 ? -16.472 -1.988 34.067 1.00 96.00 184 ALA A O 1
ATOM 1454 N N . LEU A 1 185 ? -18.151 -1.600 32.640 1.00 94.56 185 LEU A N 1
ATOM 1455 C CA . LEU A 1 185 ? -19.208 -1.921 33.610 1.00 94.56 185 LEU A CA 1
ATOM 1456 C C . LEU A 1 185 ? -19.160 -3.382 34.075 1.00 94.56 185 LEU A C 1
ATOM 1458 O O . LEU A 1 185 ? -19.410 -3.667 35.246 1.00 94.56 185 LEU A O 1
ATOM 1462 N N . ARG A 1 186 ? -18.816 -4.316 33.178 1.00 95.12 186 ARG A N 1
ATOM 1463 C CA . ARG A 1 186 ? -18.597 -5.722 33.553 1.00 95.12 186 ARG A CA 1
ATOM 1464 C C . ARG A 1 186 ? -17.404 -5.864 34.492 1.00 95.12 186 ARG A C 1
ATOM 1466 O O . ARG A 1 186 ? -17.543 -6.514 35.516 1.00 95.12 186 ARG A O 1
ATOM 1473 N N . GLN A 1 187 ? -16.285 -5.203 34.196 1.00 95.25 187 GLN A N 1
ATOM 1474 C CA . GLN A 1 187 ? -15.106 -5.213 35.069 1.00 95.25 187 GLN A CA 1
ATOM 1475 C C . GLN A 1 187 ? -15.408 -4.641 36.460 1.00 95.25 187 GLN A C 1
ATOM 1477 O O . GLN A 1 187 ? -14.982 -5.221 37.455 1.00 95.25 187 GLN A O 1
ATOM 1482 N N . LEU A 1 188 ? -16.187 -3.557 36.544 1.00 92.75 188 LEU A N 1
ATOM 1483 C CA . LEU A 1 188 ? -16.628 -2.996 37.821 1.00 92.75 188 LEU A CA 1
ATOM 1484 C C . LEU A 1 188 ? -17.457 -4.014 38.614 1.00 92.75 188 LEU A C 1
ATOM 1486 O O . LEU A 1 188 ? -17.145 -4.298 39.768 1.00 92.75 188 LEU A O 1
ATOM 1490 N N . ARG A 1 189 ? -18.459 -4.624 37.971 1.00 92.50 189 ARG A N 1
ATOM 1491 C CA . ARG A 1 189 ? -19.301 -5.652 38.595 1.00 92.50 189 ARG A CA 1
ATOM 1492 C C . ARG A 1 189 ? -18.482 -6.851 39.081 1.00 92.50 189 ARG A C 1
ATOM 1494 O O . ARG A 1 189 ? -18.711 -7.338 40.183 1.00 92.50 189 ARG A O 1
ATOM 1501 N N . ASP A 1 190 ? -17.537 -7.313 38.269 1.00 92.69 190 ASP A N 1
ATOM 1502 C CA . ASP A 1 190 ? -16.736 -8.502 38.562 1.00 92.69 190 ASP A CA 1
ATOM 1503 C C . ASP A 1 190 ? -15.646 -8.216 39.621 1.00 92.69 190 ASP A C 1
ATOM 1505 O O . ASP A 1 190 ? -15.194 -9.132 40.300 1.00 92.69 190 ASP A O 1
ATOM 1509 N N . SER A 1 191 ? -15.266 -6.947 39.830 1.00 91.31 191 SER A N 1
ATOM 1510 C CA . SER A 1 191 ? -14.305 -6.538 40.870 1.00 91.31 191 SER A CA 1
ATOM 1511 C C . SER A 1 191 ? -14.859 -6.571 42.302 1.00 91.31 191 SER A C 1
ATOM 1513 O O . SER A 1 191 ? -14.119 -6.316 43.249 1.00 91.31 191 SER A O 1
ATOM 1515 N N . GLY A 1 192 ? -16.155 -6.849 42.488 1.00 85.12 192 GLY A N 1
ATOM 1516 C CA . GLY A 1 192 ? -16.783 -6.889 43.814 1.00 85.12 192 GLY A CA 1
ATOM 1517 C C . GLY A 1 192 ? -16.872 -5.527 44.515 1.00 85.12 192 GLY A C 1
ATOM 1518 O O . GLY A 1 192 ? -17.307 -5.464 45.665 1.00 85.12 192 GLY A O 1
ATOM 1519 N N . THR A 1 193 ? -16.506 -4.429 43.840 1.00 73.38 193 THR A N 1
ATOM 1520 C CA . THR A 1 193 ? -16.740 -3.070 44.338 1.00 73.38 193 THR A CA 1
ATOM 1521 C C . THR A 1 193 ? -18.236 -2.772 44.289 1.00 73.38 193 THR A C 1
ATOM 1523 O O . THR A 1 193 ? -18.794 -2.291 43.305 1.00 73.38 193 THR A O 1
ATOM 1526 N N . SER A 1 194 ? -18.920 -3.101 45.382 1.00 61.78 194 SER A N 1
ATOM 1527 C CA . SER A 1 194 ? -20.287 -2.659 45.620 1.00 61.78 194 SER A CA 1
ATOM 1528 C C . SER A 1 194 ? -20.264 -1.146 45.818 1.00 61.78 194 SER A C 1
ATOM 1530 O O . SER A 1 194 ? -19.928 -0.674 46.903 1.00 61.78 194 SER A O 1
ATOM 1532 N N . ILE A 1 195 ? -20.633 -0.383 44.786 1.00 60.47 195 ILE A N 1
ATOM 1533 C CA . ILE A 1 195 ? -20.970 1.033 44.950 1.00 60.47 195 ILE A CA 1
ATOM 1534 C C . ILE A 1 195 ? -22.207 1.073 45.852 1.00 60.47 195 ILE A C 1
ATOM 1536 O O . ILE A 1 195 ? -23.329 0.831 45.409 1.00 60.47 195 ILE A O 1
ATOM 1540 N N . MET A 1 196 ? -21.988 1.294 47.147 1.00 57.38 196 MET A N 1
ATOM 1541 C CA . MET A 1 196 ? -23.056 1.572 48.099 1.00 57.38 196 MET A CA 1
ATOM 1542 C C . MET A 1 196 ? -23.790 2.817 47.594 1.00 57.38 196 MET A C 1
ATOM 1544 O O . MET A 1 196 ? -23.175 3.859 47.386 1.00 57.38 196 MET A O 1
ATOM 1548 N N . ALA A 1 197 ? -25.102 2.708 47.380 1.00 57.78 197 ALA A N 1
ATOM 1549 C CA . ALA A 1 197 ? -25.960 3.747 46.799 1.00 57.78 197 ALA A CA 1
ATOM 1550 C C . ALA A 1 197 ? -26.065 5.050 47.631 1.00 57.78 197 ALA A C 1
ATOM 1552 O O . ALA A 1 197 ? -26.887 5.910 47.327 1.00 57.78 197 ALA A O 1
ATOM 1553 N N . SER A 1 198 ? -25.255 5.191 48.681 1.00 55.88 198 SER A N 1
ATOM 1554 C CA . SER A 1 198 ? -25.225 6.331 49.598 1.00 55.88 198 SER A CA 1
ATOM 1555 C C . SER A 1 198 ? -24.315 7.469 49.125 1.00 55.88 198 SER A C 1
ATOM 1557 O O . SER A 1 198 ? -24.499 8.599 49.569 1.00 55.88 198 SER A O 1
ATOM 1559 N N . ASP A 1 199 ? -23.376 7.211 48.209 1.00 48.31 199 ASP A N 1
ATOM 1560 C CA . ASP A 1 199 ? -22.518 8.255 47.638 1.00 48.31 199 ASP A CA 1
ATOM 1561 C C . ASP A 1 199 ? -23.160 8.842 46.375 1.00 48.31 199 ASP A C 1
ATOM 1563 O O . ASP A 1 199 ? -22.867 8.478 45.235 1.00 48.31 199 ASP A O 1
ATOM 1567 N N . THR A 1 200 ? -24.079 9.784 46.582 1.00 50.97 200 THR A N 1
ATOM 1568 C CA . THR A 1 200 ? -24.556 10.690 45.531 1.00 50.97 200 THR A CA 1
ATOM 1569 C C . THR A 1 200 ? -23.396 11.536 45.002 1.00 50.97 200 THR A C 1
ATOM 1571 O O . THR A 1 200 ? -23.086 12.599 45.540 1.00 50.97 200 THR A O 1
ATOM 1574 N N . VAL A 1 201 ? -22.774 11.105 43.905 1.00 51.31 201 VAL A N 1
ATOM 1575 C CA . VAL A 1 201 ? -21.900 11.970 43.104 1.00 51.31 201 VAL A CA 1
ATOM 1576 C C . VAL A 1 201 ? -22.789 12.977 42.372 1.00 51.31 201 VAL A C 1
ATOM 1578 O O . VAL A 1 201 ? -23.422 12.659 41.365 1.00 51.31 201 VAL A O 1
ATOM 1581 N N . GLN A 1 202 ? -22.872 14.204 42.892 1.00 42.59 202 GLN A N 1
ATOM 1582 C CA . GLN A 1 202 ? -23.505 15.318 42.186 1.00 42.59 202 GLN A CA 1
ATOM 1583 C C . GLN A 1 202 ? -22.641 15.712 40.985 1.00 42.59 202 GLN A C 1
ATOM 1585 O O . GLN A 1 202 ? -21.701 16.497 41.103 1.00 42.59 202 GLN A O 1
ATOM 1590 N N . ILE A 1 203 ? -22.968 15.187 39.807 1.00 49.47 203 ILE A N 1
ATOM 1591 C CA . ILE A 1 203 ? -22.419 15.691 38.549 1.00 49.47 203 ILE A CA 1
ATOM 1592 C C . ILE A 1 203 ? -23.104 17.037 38.276 1.00 49.47 203 ILE A C 1
ATOM 1594 O O . ILE A 1 203 ? -24.208 17.084 37.735 1.00 49.47 203 ILE A O 1
ATOM 1598 N N . LYS A 1 204 ? -22.471 18.149 38.672 1.00 42.31 204 LYS A N 1
ATOM 1599 C CA . LYS A 1 204 ? -22.855 19.489 38.199 1.00 42.31 204 LYS A CA 1
ATOM 1600 C C . LYS A 1 204 ? -22.493 19.603 36.717 1.00 42.31 204 LYS A C 1
ATOM 1602 O O . LYS A 1 204 ? -21.413 20.064 36.363 1.00 42.31 204 LYS A O 1
ATOM 1607 N N . GLY A 1 205 ? -23.387 19.134 35.853 1.00 41.34 205 GLY A N 1
ATOM 1608 C CA . GLY A 1 205 ? -23.343 19.414 34.425 1.00 41.34 205 GLY A CA 1
ATOM 1609 C C . GLY A 1 205 ? -23.903 20.807 34.160 1.00 41.34 205 GLY A C 1
ATOM 1610 O O . GLY A 1 205 ? -25.116 20.988 34.146 1.00 41.34 205 GLY A O 1
ATOM 1611 N N . THR A 1 206 ? -23.029 21.788 33.952 1.00 46.91 206 THR A N 1
ATOM 1612 C CA . THR A 1 206 ? -23.408 23.099 33.416 1.00 46.91 206 THR A CA 1
ATOM 1613 C C . THR A 1 206 ? -23.489 22.980 31.897 1.00 46.91 206 THR A C 1
ATOM 1615 O O . THR A 1 206 ? -22.489 23.145 31.205 1.00 46.91 206 THR A O 1
ATOM 1618 N N . ILE A 1 207 ? -24.663 22.642 31.370 1.00 47.56 207 ILE A N 1
ATOM 1619 C CA . ILE A 1 207 ? -24.983 22.863 29.957 1.00 47.56 207 ILE A CA 1
ATOM 1620 C C . ILE A 1 207 ? -26.361 23.523 29.914 1.00 47.56 207 ILE A C 1
ATOM 1622 O O . ILE A 1 207 ? -27.389 22.851 29.920 1.00 47.56 207 ILE A O 1
ATOM 1626 N N . ASP A 1 208 ? -26.355 24.856 29.899 1.00 43.66 208 ASP A N 1
ATOM 1627 C CA . ASP A 1 208 ? -27.499 25.668 29.493 1.00 43.66 208 ASP A CA 1
ATOM 1628 C C . ASP A 1 208 ? -27.680 25.525 27.978 1.00 43.66 208 ASP A C 1
ATOM 1630 O O . ASP A 1 208 ? -26.984 26.160 27.186 1.00 43.66 208 ASP A O 1
ATOM 1634 N N . VAL A 1 209 ? -28.628 24.685 27.565 1.00 45.66 209 VAL A N 1
ATOM 1635 C CA . VAL A 1 209 ? -29.270 24.799 26.251 1.00 45.66 209 VAL A CA 1
ATOM 1636 C C . VAL A 1 209 ? -30.781 24.650 26.462 1.00 45.66 209 VAL A C 1
ATOM 1638 O O . VAL A 1 209 ? -31.230 23.579 26.875 1.00 45.66 209 VAL A O 1
ATOM 1641 N N . PRO A 1 210 ? -31.589 25.694 26.201 1.00 44.22 210 PRO A N 1
ATOM 1642 C CA . PRO A 1 210 ? -33.032 25.630 26.377 1.00 44.22 210 PRO A CA 1
ATOM 1643 C C . PRO A 1 210 ? -33.679 24.894 25.197 1.00 44.22 210 PRO A C 1
ATOM 1645 O O . PRO A 1 210 ? -33.573 25.323 24.049 1.00 44.22 210 PRO A O 1
ATOM 1648 N N . VAL A 1 211 ? -34.394 23.803 25.484 1.00 49.94 211 VAL A N 1
ATOM 1649 C CA . VAL A 1 211 ? -35.297 23.131 24.535 1.00 49.94 211 VAL A CA 1
ATOM 1650 C C . VAL A 1 211 ? -36.721 23.138 25.125 1.00 49.94 211 VAL A C 1
ATOM 1652 O O . VAL A 1 211 ? -36.885 22.762 26.287 1.00 49.94 211 VAL A O 1
ATOM 1655 N N . PRO A 1 212 ? -37.747 23.598 24.376 1.00 52.22 212 PRO A N 1
ATOM 1656 C CA . PRO A 1 212 ? -39.120 23.792 24.866 1.00 52.22 212 PRO A CA 1
ATOM 1657 C C . PRO A 1 212 ? -39.915 22.472 25.025 1.00 52.22 212 PRO A C 1
ATOM 1659 O O . PRO A 1 212 ? -39.513 21.442 24.479 1.00 52.22 212 PRO A O 1
ATOM 1662 N N . PRO A 1 213 ? -41.047 22.475 25.768 1.00 48.38 213 PRO A N 1
ATOM 1663 C CA . PRO A 1 213 ? -41.654 21.256 26.311 1.00 48.38 213 PRO A CA 1
ATOM 1664 C C . PRO A 1 213 ? -42.513 20.453 25.307 1.00 48.38 213 PRO A C 1
ATOM 1666 O O . PRO A 1 213 ? -43.139 21.039 24.417 1.00 48.38 213 PRO A O 1
ATOM 1669 N N . PRO A 1 214 ? -42.621 19.118 25.482 1.00 42.66 214 PRO A N 1
ATOM 1670 C CA . PRO A 1 214 ? -43.467 18.250 24.665 1.00 42.66 214 PRO A CA 1
ATOM 1671 C C . PRO A 1 214 ? -44.910 18.161 25.196 1.00 42.66 214 PRO A C 1
ATOM 1673 O O . PRO A 1 214 ? -45.152 18.145 26.402 1.00 42.66 214 PRO A O 1
ATOM 1676 N N . LYS A 1 215 ? -45.875 18.063 24.271 1.00 45.56 215 LYS A N 1
ATOM 1677 C CA . LYS A 1 215 ? -47.302 17.823 24.550 1.00 45.56 215 LYS A CA 1
ATOM 1678 C C . LYS A 1 215 ? -47.595 16.337 24.796 1.00 45.56 215 LYS A C 1
ATOM 1680 O O . LYS A 1 215 ? -46.984 15.458 24.195 1.00 45.56 215 LYS A O 1
ATOM 1685 N N . GLU A 1 216 ? -48.561 16.104 25.679 1.00 40.31 216 GLU A N 1
ATOM 1686 C CA . GLU A 1 216 ? -48.982 14.828 26.260 1.00 40.31 216 GLU A CA 1
ATOM 1687 C C . GLU A 1 216 ? -49.685 13.818 25.326 1.00 40.31 216 GLU A C 1
ATOM 1689 O O . GLU A 1 216 ? -50.442 14.172 24.426 1.00 40.31 216 GLU A O 1
ATOM 1694 N N . ALA A 1 217 ? -49.525 12.551 25.742 1.00 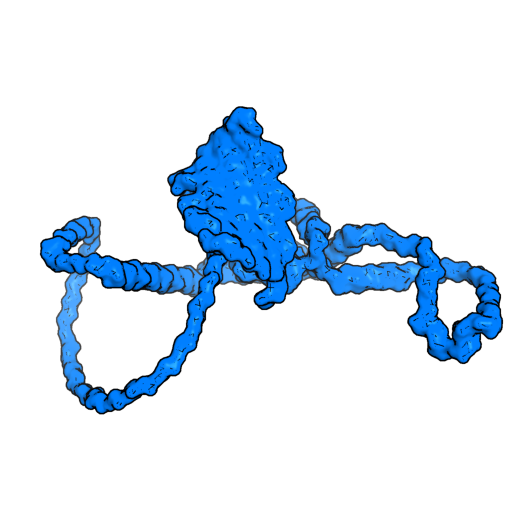36.81 217 ALA A N 1
ATOM 1695 C CA . ALA A 1 217 ? -50.489 11.440 25.794 1.00 36.81 217 ALA A CA 1
ATOM 1696 C C . ALA A 1 217 ? -50.920 10.690 24.514 1.00 36.81 217 ALA A C 1
ATOM 1698 O O . ALA A 1 217 ? -51.681 11.187 23.690 1.00 36.81 217 ALA A O 1
ATOM 1699 N N . LYS A 1 218 ? -50.655 9.369 24.504 1.00 33.34 218 LYS A N 1
ATOM 1700 C CA . LYS A 1 218 ? -51.645 8.331 24.893 1.00 33.34 218 LYS A CA 1
ATOM 1701 C C . LYS A 1 218 ? -51.042 6.910 24.915 1.00 33.34 218 LYS A C 1
ATOM 1703 O O . LYS A 1 218 ? -50.325 6.505 24.010 1.00 33.34 218 LYS A O 1
ATOM 1708 N N . LYS A 1 219 ? -51.388 6.153 25.964 1.00 35.88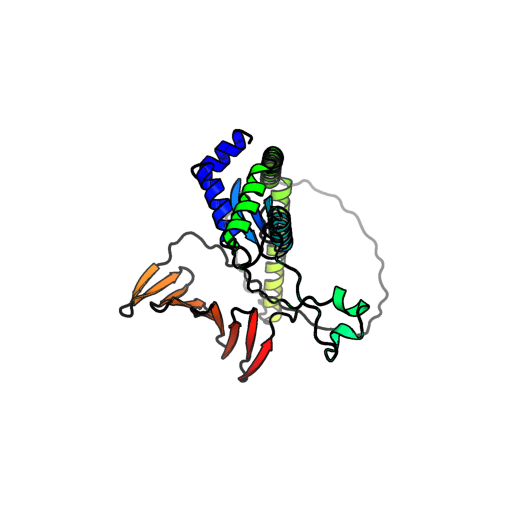 219 LYS A N 1
ATOM 1709 C CA . LYS A 1 219 ? -51.313 4.675 26.093 1.00 35.88 219 LYS A CA 1
ATOM 1710 C C . LYS A 1 219 ? -52.518 4.053 25.338 1.00 35.88 219 LYS A C 1
ATOM 1712 O O . LYS A 1 219 ? -53.493 4.790 25.167 1.00 35.88 219 LYS A O 1
ATOM 1717 N N . PRO A 1 220 ? -52.539 2.752 24.948 1.00 39.12 220 PRO A N 1
ATOM 1718 C CA . PRO A 1 220 ? -52.749 1.679 25.939 1.00 39.12 220 PRO A CA 1
ATOM 1719 C C . PRO A 1 220 ? -52.160 0.267 25.643 1.00 39.12 220 PRO A C 1
ATOM 1721 O O . PRO A 1 220 ? -51.917 -0.118 24.511 1.00 39.12 220 PRO A O 1
ATOM 1724 N N . GLN A 1 221 ? -52.003 -0.476 26.751 1.00 31.81 221 GLN A N 1
ATOM 1725 C CA . GLN A 1 221 ? -52.243 -1.915 27.022 1.00 31.81 221 GLN A CA 1
ATOM 1726 C C . GLN A 1 221 ? -51.668 -3.065 26.158 1.00 31.81 221 GLN A C 1
ATOM 1728 O O . GLN A 1 221 ? -51.907 -3.192 24.966 1.00 31.81 221 GLN A O 1
ATOM 1733 N N . ALA A 1 222 ? -51.021 -3.995 26.878 1.00 34.81 222 ALA A N 1
ATOM 1734 C CA . ALA A 1 222 ? -50.710 -5.382 26.507 1.00 34.81 222 ALA A CA 1
ATOM 1735 C C . ALA A 1 222 ? -51.948 -6.311 26.601 1.00 34.81 222 ALA A C 1
ATOM 1737 O O . ALA A 1 222 ? -52.975 -5.895 27.144 1.00 34.81 222 ALA A O 1
ATOM 1738 N N . PRO A 1 223 ? -51.838 -7.593 26.186 1.00 38.31 223 PRO A N 1
ATOM 1739 C CA . PRO A 1 223 ? -51.624 -8.622 27.213 1.00 38.31 223 PRO A CA 1
ATOM 1740 C C . PRO A 1 223 ? -50.678 -9.782 26.821 1.00 38.31 223 PRO A C 1
ATOM 1742 O O . PRO A 1 223 ? -50.216 -9.921 25.695 1.00 38.31 223 PRO A O 1
ATOM 1745 N N . ALA A 1 224 ? -50.377 -10.581 27.845 1.00 32.56 224 ALA A N 1
ATOM 1746 C CA . ALA A 1 224 ? -49.330 -11.588 28.000 1.00 32.56 224 ALA A CA 1
ATOM 1747 C C . ALA A 1 224 ? -49.503 -12.915 27.232 1.00 32.56 224 ALA A C 1
ATOM 1749 O O . ALA A 1 224 ? -50.623 -13.297 26.900 1.00 32.56 224 ALA A O 1
ATOM 1750 N N . LYS A 1 225 ? -48.398 -13.680 27.119 1.00 30.61 225 LYS A N 1
ATOM 1751 C CA . LYS A 1 225 ? -48.289 -15.114 27.492 1.00 30.61 225 LYS A CA 1
ATOM 1752 C C . LYS A 1 225 ? -46.815 -15.595 27.504 1.00 30.61 225 LYS A C 1
ATOM 1754 O O . LYS A 1 225 ? -46.028 -15.252 26.632 1.00 30.61 225 LYS A O 1
ATOM 1759 N N . LYS A 1 226 ? -46.480 -16.387 28.526 1.00 32.72 226 LYS A N 1
ATOM 1760 C CA . LYS A 1 226 ? -45.289 -17.237 28.804 1.00 32.72 226 LYS A CA 1
ATOM 1761 C C . LYS A 1 226 ? -45.859 -18.602 29.282 1.00 32.72 226 LYS A C 1
ATOM 1763 O O . LYS A 1 226 ? -47.069 -18.621 29.533 1.00 32.72 226 LYS A O 1
ATOM 1768 N N . PRO A 1 227 ? -45.086 -19.664 29.608 1.00 41.72 227 PRO A N 1
ATOM 1769 C CA . PRO A 1 227 ? -43.710 -20.087 29.249 1.00 41.72 227 PRO A CA 1
ATOM 1770 C C . PRO A 1 227 ? -43.641 -21.589 28.830 1.00 41.72 227 PRO A C 1
ATOM 1772 O O . PRO A 1 227 ? -44.614 -22.294 29.050 1.00 41.72 227 PRO A O 1
ATOM 1775 N N . VAL A 1 228 ? -42.498 -22.106 28.343 1.00 29.05 228 VAL A N 1
ATOM 1776 C CA . VAL A 1 228 ? -41.983 -23.465 28.677 1.00 29.05 228 VAL A CA 1
ATOM 1777 C C . VAL A 1 228 ? -40.446 -23.448 28.600 1.00 29.05 228 VAL A C 1
ATOM 1779 O O . VAL A 1 228 ? -39.857 -22.764 27.766 1.00 29.05 228 VAL A O 1
ATOM 1782 N N . GLU A 1 229 ? -39.848 -24.164 29.542 1.00 30.59 229 GLU A N 1
ATOM 1783 C CA . GLU A 1 229 ? -38.454 -24.325 29.946 1.00 30.59 229 GLU A CA 1
ATOM 1784 C C . GLU A 1 229 ? -37.936 -25.698 29.476 1.00 30.59 229 GLU A C 1
ATOM 1786 O O . GLU A 1 229 ? -38.658 -26.670 29.652 1.00 30.59 229 GLU A O 1
ATOM 1791 N N . GLU A 1 230 ? -36.721 -25.789 28.913 1.00 26.09 230 GLU A N 1
ATOM 1792 C CA . GLU A 1 230 ? -35.815 -26.943 29.111 1.00 26.09 230 GLU A CA 1
ATOM 1793 C C . GLU A 1 230 ? -34.388 -26.653 28.584 1.00 26.09 230 GLU A C 1
ATOM 1795 O O . GLU A 1 230 ? -34.151 -26.406 27.402 1.00 26.09 230 GLU A O 1
ATOM 1800 N N . GLN A 1 231 ? -33.434 -26.668 29.514 1.00 29.75 231 GLN A N 1
ATOM 1801 C CA . GLN A 1 231 ? -31.991 -26.928 29.362 1.00 29.75 231 GLN A CA 1
ATOM 1802 C C . GLN A 1 231 ? -31.745 -28.334 29.979 1.00 29.75 231 GLN A C 1
ATOM 1804 O O . GLN A 1 231 ? -32.637 -28.766 30.711 1.00 29.75 231 GLN A O 1
ATOM 1809 N N . PRO A 1 232 ? -30.584 -29.031 29.845 1.00 38.25 232 PRO A N 1
ATOM 1810 C CA . PRO A 1 232 ? -29.261 -28.563 29.389 1.00 38.25 232 PRO A CA 1
ATOM 1811 C C . PRO A 1 232 ? -28.448 -29.567 28.516 1.00 38.25 232 PRO A C 1
ATOM 1813 O O . PRO A 1 232 ? -28.785 -30.738 28.415 1.00 38.25 232 PRO A O 1
ATOM 1816 N N . ALA A 1 233 ? -27.304 -29.130 27.959 1.00 27.02 233 ALA A N 1
ATOM 1817 C CA . ALA A 1 233 ? -25.983 -29.760 28.178 1.00 27.02 233 ALA A CA 1
ATOM 1818 C C . ALA A 1 233 ? -24.848 -29.068 27.389 1.00 27.02 233 ALA A C 1
ATOM 1820 O O . ALA A 1 233 ? -25.033 -28.536 26.301 1.00 27.02 233 ALA A O 1
ATOM 1821 N N . ALA A 1 234 ? -23.677 -29.081 28.023 1.00 24.62 234 ALA A N 1
ATOM 1822 C CA . ALA A 1 234 ? -22.407 -28.423 27.734 1.00 24.62 234 ALA A CA 1
ATOM 1823 C C . ALA A 1 234 ? -21.704 -28.770 26.405 1.00 24.62 234 ALA A C 1
ATOM 1825 O O . ALA A 1 234 ? -21.744 -29.912 25.967 1.00 24.62 234 ALA A O 1
ATOM 1826 N N . ALA A 1 235 ? -20.915 -27.815 25.887 1.00 27.98 235 ALA A N 1
ATOM 1827 C CA . ALA A 1 235 ? -19.479 -27.982 25.595 1.00 27.98 235 ALA A CA 1
ATOM 1828 C C . ALA A 1 235 ? -18.852 -26.647 25.127 1.00 27.98 235 ALA A C 1
ATOM 1830 O O . ALA A 1 235 ? -19.324 -26.021 24.183 1.00 27.98 235 ALA A O 1
ATOM 1831 N N . ALA A 1 236 ? -17.787 -26.214 25.806 1.00 29.12 236 ALA A N 1
ATOM 1832 C CA . ALA A 1 236 ? -16.844 -25.181 25.353 1.00 29.12 236 ALA A CA 1
ATOM 1833 C C . ALA A 1 236 ? -15.820 -25.818 24.373 1.00 29.12 236 ALA A C 1
ATOM 1835 O O . ALA A 1 236 ? -15.721 -27.049 24.389 1.00 29.12 236 ALA A O 1
ATOM 1836 N N . PRO A 1 237 ? -15.035 -25.067 23.559 1.00 32.41 237 PRO A N 1
ATOM 1837 C CA . PRO A 1 237 ? -13.905 -24.300 24.108 1.00 32.41 237 PRO A CA 1
ATOM 1838 C C . PRO A 1 237 ? -13.449 -23.032 23.336 1.00 32.41 237 PRO A C 1
ATOM 1840 O O . PRO A 1 237 ? -13.897 -22.722 22.240 1.00 32.41 237 PRO A O 1
ATOM 1843 N N . ALA A 1 238 ? -12.480 -22.368 23.983 1.00 27.30 238 ALA A N 1
ATOM 1844 C CA . ALA A 1 238 ? -11.320 -21.637 23.454 1.00 27.30 238 ALA A CA 1
ATOM 1845 C C . ALA A 1 238 ? -11.517 -20.298 22.715 1.00 27.30 238 ALA A C 1
ATOM 1847 O O . ALA A 1 238 ? -11.890 -20.217 21.552 1.00 27.30 238 ALA A O 1
ATOM 1848 N N . LYS A 1 239 ? -11.142 -19.228 23.432 1.00 29.28 239 LYS A N 1
ATOM 1849 C CA . LYS A 1 239 ? -10.842 -17.895 22.906 1.00 29.28 239 LYS A CA 1
ATOM 1850 C C . LYS A 1 239 ? -9.433 -17.888 22.322 1.00 29.28 239 LYS A C 1
ATOM 1852 O O . LYS A 1 239 ? -8.472 -18.139 23.042 1.00 29.28 239 LYS A O 1
ATOM 1857 N N . GLU A 1 240 ? -9.349 -17.530 21.055 1.00 26.72 240 GLU A N 1
ATOM 1858 C CA . GLU A 1 240 ? -8.131 -17.199 20.332 1.00 26.72 240 GLU A CA 1
ATOM 1859 C C . GLU A 1 240 ? -7.856 -15.698 20.509 1.00 26.72 240 GLU A C 1
ATOM 1861 O O . GLU A 1 240 ? -8.714 -14.852 20.241 1.00 26.72 240 GLU A O 1
ATOM 1866 N N . SER A 1 241 ? -6.692 -15.365 21.061 1.00 31.78 241 SER A N 1
ATOM 1867 C CA . SER A 1 241 ? -6.240 -13.996 21.305 1.00 31.78 241 SER A CA 1
ATOM 1868 C C . SER A 1 241 ? -5.083 -13.672 20.368 1.00 31.78 241 SER A C 1
ATOM 1870 O O . SER A 1 241 ? -3.949 -14.065 20.616 1.00 31.78 241 SER A O 1
ATOM 1872 N N . THR A 1 242 ? -5.389 -12.934 19.306 1.00 29.36 242 THR A N 1
ATOM 1873 C CA . THR A 1 242 ? -4.437 -12.220 18.448 1.00 29.36 242 THR A CA 1
ATOM 1874 C C . THR A 1 242 ? -4.082 -10.867 19.078 1.00 29.36 242 THR A C 1
ATOM 1876 O O . THR A 1 242 ? -4.995 -10.121 19.443 1.00 29.36 242 THR A O 1
ATOM 1879 N N . PRO A 1 243 ? -2.799 -10.476 19.162 1.00 33.72 243 PRO A N 1
ATOM 1880 C CA . PRO A 1 243 ? -2.412 -9.086 19.333 1.00 33.72 243 PRO A CA 1
ATOM 1881 C C . PRO A 1 243 ? -1.906 -8.528 17.997 1.00 33.72 243 PRO A C 1
ATOM 1883 O O . PRO A 1 243 ? -0.742 -8.667 17.642 1.00 33.72 243 PRO A O 1
ATOM 1886 N N . ALA A 1 244 ? -2.798 -7.866 17.261 1.00 33.31 244 ALA A N 1
ATOM 1887 C CA . ALA A 1 244 ? -2.419 -6.839 16.297 1.00 33.31 244 ALA A CA 1
ATOM 1888 C C . ALA A 1 244 ? -2.607 -5.488 16.998 1.00 33.31 244 ALA A C 1
ATOM 1890 O O . ALA A 1 244 ? -3.691 -4.902 16.958 1.00 33.31 244 ALA A O 1
ATOM 1891 N N . GLU A 1 245 ? -1.581 -5.030 17.714 1.00 28.28 245 GLU A N 1
ATOM 1892 C CA . GLU A 1 245 ? -1.603 -3.715 18.349 1.00 28.28 245 GLU A CA 1
ATOM 1893 C C . GLU A 1 245 ? -1.034 -2.676 17.385 1.00 28.28 245 GLU A C 1
ATOM 1895 O O . GLU A 1 245 ? 0.172 -2.475 17.249 1.00 28.28 245 GLU A O 1
ATOM 1900 N N . ALA A 1 246 ? -1.964 -2.035 16.680 1.00 28.56 246 ALA A N 1
ATOM 1901 C CA . ALA A 1 246 ? -1.743 -0.781 15.994 1.00 28.56 246 ALA A CA 1
ATOM 1902 C C . ALA A 1 246 ? -1.246 0.273 16.995 1.00 28.56 246 ALA A C 1
ATOM 1904 O O . ALA A 1 246 ? -1.877 0.513 18.025 1.00 28.56 246 ALA A O 1
ATOM 1905 N N . ALA A 1 247 ? -0.135 0.923 16.654 1.00 32.50 247 ALA A N 1
ATOM 1906 C CA . ALA A 1 247 ? 0.344 2.114 17.336 1.00 32.50 247 ALA A CA 1
ATOM 1907 C C . ALA A 1 247 ? -0.770 3.182 17.389 1.00 32.50 247 ALA A C 1
ATOM 1909 O O . ALA A 1 247 ? -1.316 3.536 16.337 1.00 32.50 247 ALA A O 1
ATOM 1910 N N . PRO A 1 248 ? -1.125 3.725 18.566 1.00 37.62 248 PRO A N 1
ATOM 1911 C CA . PRO A 1 248 ? -2.004 4.876 18.624 1.00 37.62 248 PRO A CA 1
ATOM 1912 C C . PRO A 1 248 ? -1.218 6.124 18.217 1.00 37.62 248 PRO A C 1
ATOM 1914 O O . PRO A 1 248 ? -0.240 6.507 18.856 1.00 37.62 248 PRO A O 1
ATOM 1917 N N . ALA A 1 249 ? -1.683 6.776 17.152 1.00 39.03 249 ALA A N 1
ATOM 1918 C CA . ALA A 1 249 ? -1.374 8.167 16.872 1.00 39.03 249 ALA A CA 1
ATOM 1919 C C . ALA A 1 249 ? -1.867 9.024 18.052 1.00 39.03 249 ALA A C 1
ATOM 1921 O O . ALA A 1 249 ? -3.072 9.212 18.234 1.00 39.03 249 ALA A O 1
ATOM 1922 N N . ALA A 1 250 ? -0.928 9.502 18.866 1.00 32.09 250 ALA A N 1
ATOM 1923 C CA . ALA A 1 250 ? -1.146 10.503 19.898 1.00 32.09 250 ALA A CA 1
ATOM 1924 C C . ALA A 1 250 ? -0.532 11.837 19.453 1.00 32.09 250 ALA A C 1
ATOM 1926 O O . ALA A 1 250 ? 0.400 11.874 18.656 1.00 32.09 250 ALA A O 1
ATOM 1927 N N . ALA A 1 251 ? -1.138 12.912 19.945 1.00 33.72 251 ALA A N 1
ATOM 1928 C CA . ALA A 1 251 ? -0.913 14.314 19.627 1.00 33.72 251 ALA A CA 1
ATOM 1929 C C . ALA A 1 251 ? 0.558 14.742 19.448 1.00 33.72 251 ALA A C 1
ATOM 1931 O O . ALA A 1 251 ? 1.454 14.250 20.126 1.00 33.72 251 ALA A O 1
ATOM 1932 N N . SER A 1 252 ? 0.754 15.714 18.553 1.00 42.03 252 SER A N 1
ATOM 1933 C CA . SER A 1 252 ? 2.005 16.422 18.271 1.00 42.03 252 SER A CA 1
ATOM 1934 C C . SER A 1 252 ? 2.613 17.086 19.512 1.00 42.03 252 SER A C 1
ATOM 1936 O O . SER A 1 252 ? 2.401 18.271 19.745 1.00 42.03 252 SER A O 1
ATOM 1938 N N . ASP A 1 253 ? 3.410 16.326 20.253 1.00 52.44 253 ASP A N 1
ATOM 1939 C CA . ASP A 1 253 ? 4.538 16.819 21.040 1.00 52.44 253 ASP A CA 1
ATOM 1940 C C . ASP A 1 253 ? 5.777 16.066 20.544 1.00 52.44 253 ASP A C 1
ATOM 1942 O O . ASP A 1 253 ? 5.814 14.832 20.560 1.00 52.44 253 ASP A O 1
ATOM 1946 N N . GLU A 1 254 ? 6.779 16.790 20.048 1.00 63.62 254 GLU A N 1
ATOM 1947 C CA . GLU A 1 254 ? 8.048 16.180 19.647 1.00 63.62 254 GLU A CA 1
ATOM 1948 C C . GLU A 1 254 ? 8.710 15.506 20.866 1.00 63.62 254 GLU A C 1
ATOM 1950 O O . GLU A 1 254 ? 8.748 16.091 21.956 1.00 63.62 254 GLU A O 1
ATOM 1955 N N . PRO A 1 255 ? 9.226 14.269 20.731 1.00 78.81 255 PRO A N 1
ATOM 1956 C CA . PRO A 1 255 ? 9.861 13.572 21.841 1.00 78.81 255 PRO A CA 1
ATOM 1957 C C . PRO A 1 255 ? 11.119 14.317 22.295 1.00 78.81 255 PRO A C 1
ATOM 1959 O O . PRO A 1 255 ? 11.940 14.744 21.481 1.00 78.81 255 PRO A O 1
ATOM 1962 N N . LYS A 1 256 ? 11.312 14.429 23.613 1.00 86.69 256 LYS A N 1
ATOM 1963 C CA . LYS A 1 256 ? 12.535 15.018 24.173 1.00 86.69 256 LYS A CA 1
ATOM 1964 C C . LYS A 1 256 ? 13.696 14.068 23.903 1.00 86.69 256 LYS A C 1
ATOM 1966 O O . LYS A 1 256 ? 13.675 12.937 24.389 1.00 86.69 256 LYS A O 1
ATOM 1971 N N . SER A 1 257 ? 14.697 14.522 23.153 1.00 88.50 257 SER A N 1
ATOM 1972 C CA . SER A 1 257 ? 15.879 13.728 22.819 1.00 88.50 257 SER A CA 1
ATOM 1973 C C . SER A 1 257 ? 17.152 14.296 23.447 1.00 88.50 257 SER A C 1
ATOM 1975 O O . SER A 1 257 ? 17.302 15.508 23.587 1.00 88.50 257 SER A O 1
ATOM 1977 N N . HIS A 1 258 ? 18.063 13.416 23.858 1.00 91.69 258 HIS A N 1
ATOM 1978 C CA . HIS A 1 258 ? 19.435 13.776 24.222 1.00 91.69 258 HIS A CA 1
ATOM 1979 C C . HIS A 1 258 ? 20.383 12.620 23.900 1.00 91.69 258 HIS A C 1
ATOM 1981 O O . HIS A 1 258 ? 19.982 11.454 23.914 1.00 91.69 258 HIS A O 1
ATOM 1987 N N . GLN A 1 259 ? 21.641 12.950 23.621 1.00 92.25 259 GLN A N 1
ATOM 1988 C CA . GLN A 1 259 ? 22.696 11.967 23.405 1.00 92.25 259 GLN A CA 1
ATOM 1989 C C . GLN A 1 259 ? 23.436 11.700 24.722 1.00 92.25 259 GLN A C 1
ATOM 1991 O O . GLN A 1 259 ? 23.749 12.634 25.463 1.00 92.25 259 GLN A O 1
ATOM 1996 N N . ARG A 1 260 ? 23.694 10.428 25.023 1.00 90.12 260 ARG A N 1
ATOM 1997 C CA . ARG A 1 260 ? 24.503 9.984 26.164 1.00 90.12 260 ARG A CA 1
ATOM 1998 C C . ARG A 1 260 ? 25.988 9.923 25.796 1.00 90.12 260 ARG A C 1
ATOM 2000 O O . ARG A 1 260 ? 26.358 9.893 24.626 1.00 90.12 260 ARG A O 1
ATOM 2007 N N . GLU A 1 261 ? 26.842 9.877 26.817 1.00 83.06 261 GLU A N 1
ATOM 2008 C CA . GLU A 1 261 ? 28.307 9.806 26.671 1.00 83.06 261 GLU A CA 1
ATOM 2009 C C . GLU A 1 261 ? 28.791 8.534 25.951 1.00 83.06 261 GLU A C 1
ATOM 2011 O O . GLU A 1 261 ? 29.861 8.531 25.350 1.00 83.06 261 GLU A O 1
ATOM 2016 N N . ASP A 1 262 ? 27.986 7.469 25.966 1.00 81.19 262 ASP A N 1
ATOM 2017 C CA . ASP A 1 262 ? 28.210 6.212 25.240 1.00 81.19 262 ASP A CA 1
ATOM 2018 C C . ASP A 1 262 ? 27.849 6.296 23.740 1.00 81.19 262 ASP A C 1
ATOM 2020 O O . ASP A 1 262 ? 27.983 5.315 23.007 1.00 81.19 262 ASP A O 1
ATOM 2024 N N . GLY A 1 263 ? 27.395 7.463 23.269 1.00 83.19 263 GLY A N 1
ATOM 2025 C CA . GLY A 1 263 ? 26.975 7.704 21.891 1.00 83.19 263 GLY A CA 1
ATOM 2026 C C . GLY A 1 263 ? 25.530 7.302 21.591 1.00 83.19 263 GLY A C 1
ATOM 2027 O O . GLY A 1 263 ? 25.077 7.540 20.468 1.00 83.19 263 GLY A O 1
ATOM 2028 N N . ALA A 1 264 ? 24.794 6.744 22.561 1.00 90.12 264 ALA A N 1
ATOM 2029 C CA . ALA A 1 264 ? 23.397 6.364 22.388 1.00 90.12 264 ALA A CA 1
ATOM 2030 C C . ALA A 1 264 ? 22.458 7.583 22.432 1.00 90.12 264 ALA A C 1
ATOM 2032 O O . ALA A 1 264 ? 22.642 8.514 23.220 1.00 90.12 264 ALA A O 1
ATOM 2033 N N . TRP A 1 265 ? 21.411 7.561 21.612 1.00 91.62 265 TRP A N 1
ATOM 2034 C CA . TRP A 1 265 ? 20.338 8.553 21.610 1.00 91.62 265 TRP A CA 1
ATOM 2035 C C . TRP A 1 265 ? 19.163 8.072 22.448 1.00 91.62 265 TRP A C 1
ATOM 2037 O O . TRP A 1 265 ? 18.653 6.976 22.235 1.00 91.62 265 TRP A O 1
ATOM 2047 N N . VAL A 1 266 ? 18.706 8.900 23.385 1.00 93.06 266 VAL A N 1
ATOM 2048 C CA . VAL A 1 266 ? 17.543 8.605 24.227 1.00 93.06 266 VAL A CA 1
ATOM 2049 C C . VAL A 1 266 ? 16.403 9.539 23.858 1.00 93.06 266 VAL A C 1
ATOM 2051 O O . VAL A 1 266 ? 16.547 10.755 23.955 1.00 93.06 266 VAL A O 1
ATOM 2054 N N . PHE A 1 267 ? 15.257 8.967 23.503 1.00 92.50 267 PHE A N 1
ATOM 2055 C CA . PHE A 1 267 ? 14.014 9.657 23.178 1.00 92.50 267 PHE A CA 1
ATOM 2056 C C . PHE A 1 267 ? 12.987 9.382 24.273 1.00 92.50 267 PHE A C 1
ATOM 2058 O O . PHE A 1 267 ? 12.643 8.232 24.531 1.00 92.50 267 PHE A O 1
ATOM 2065 N N . THR A 1 268 ? 12.496 10.431 24.927 1.00 90.56 268 THR A N 1
ATOM 2066 C CA . THR A 1 268 ? 11.445 10.340 25.948 1.00 90.56 268 THR A CA 1
ATOM 2067 C C . THR A 1 268 ? 10.153 10.921 25.394 1.00 90.56 268 THR A C 1
ATOM 2069 O O . THR A 1 268 ? 10.099 12.098 25.021 1.00 90.56 268 THR A O 1
ATOM 2072 N N . TYR A 1 269 ? 9.113 10.098 25.348 1.00 89.81 269 TYR A N 1
ATOM 2073 C CA . TYR A 1 269 ? 7.797 10.472 24.846 1.00 89.81 269 TYR A CA 1
ATOM 2074 C C . TYR A 1 269 ? 6.922 11.038 25.975 1.00 89.81 269 TYR A C 1
ATOM 2076 O O . TYR A 1 269 ? 7.131 10.759 27.157 1.00 89.81 269 TYR A O 1
ATOM 2084 N N . SER A 1 270 ? 5.917 11.845 25.624 1.00 82.88 270 SER A N 1
ATOM 2085 C CA . SER A 1 270 ? 5.011 12.491 26.592 1.00 82.88 270 SER A CA 1
ATOM 2086 C C . SER A 1 270 ? 4.161 11.498 27.396 1.00 82.88 270 SER A C 1
ATOM 2088 O O . SER A 1 270 ? 3.721 11.809 28.500 1.00 82.88 270 SER A O 1
ATOM 2090 N N . ASN A 1 271 ? 3.975 10.285 26.875 1.00 82.44 271 ASN A N 1
ATOM 2091 C CA . ASN A 1 271 ? 3.304 9.176 27.552 1.00 82.44 271 ASN A CA 1
ATOM 2092 C C . ASN A 1 271 ? 4.200 8.435 28.571 1.00 82.44 271 ASN A C 1
ATOM 2094 O O . ASN A 1 271 ? 3.714 7.527 29.244 1.00 82.44 271 ASN A O 1
ATOM 2098 N N . GLY A 1 272 ? 5.475 8.823 28.703 1.00 84.50 272 GLY A N 1
ATOM 2099 C CA . GLY A 1 272 ? 6.450 8.196 29.598 1.00 84.50 272 GLY A CA 1
ATOM 2100 C C . GLY A 1 272 ? 7.219 7.022 28.986 1.00 84.50 272 GLY A C 1
ATOM 2101 O O . GLY A 1 272 ? 8.092 6.477 29.661 1.00 84.50 272 GLY A O 1
ATOM 2102 N N . ASP A 1 273 ? 6.940 6.652 27.733 1.00 89.62 273 ASP A N 1
ATOM 2103 C CA . ASP A 1 273 ? 7.735 5.655 27.019 1.00 89.62 273 ASP A CA 1
ATOM 2104 C C . ASP A 1 273 ? 9.128 6.214 26.702 1.00 89.62 273 ASP A C 1
ATOM 2106 O O . ASP A 1 273 ? 9.310 7.417 26.470 1.00 89.62 273 ASP A O 1
ATOM 2110 N N . VAL A 1 274 ? 10.119 5.326 26.659 1.00 92.25 274 VAL A N 1
ATOM 2111 C CA . VAL A 1 274 ? 11.507 5.685 26.352 1.00 92.25 274 VAL A CA 1
ATOM 2112 C C . VAL A 1 274 ? 12.021 4.804 25.223 1.00 92.25 274 VAL A C 1
ATOM 2114 O O . VAL A 1 274 ? 11.924 3.584 25.303 1.00 92.25 274 VAL A O 1
ATOM 2117 N N . ALA A 1 275 ? 12.597 5.406 24.186 1.00 92.31 275 ALA A N 1
ATOM 2118 C CA . ALA A 1 275 ? 13.362 4.690 23.172 1.00 92.31 275 ALA A CA 1
ATOM 2119 C C . ALA A 1 275 ? 14.849 5.033 23.297 1.00 92.31 275 ALA A C 1
ATOM 2121 O O . ALA A 1 275 ? 15.206 6.196 23.470 1.00 92.31 275 ALA A O 1
ATOM 2122 N N . VAL A 1 276 ? 15.712 4.029 23.209 1.00 93.06 276 VAL A N 1
ATOM 2123 C CA . VAL A 1 276 ? 17.167 4.171 23.221 1.00 93.06 276 VAL A CA 1
ATOM 2124 C C . VAL A 1 276 ? 17.713 3.580 21.931 1.00 93.06 276 VAL A C 1
ATOM 2126 O O . VAL A 1 276 ? 17.486 2.412 21.631 1.00 93.06 276 VAL A O 1
ATOM 2129 N N . GLU A 1 277 ? 18.420 4.388 21.156 1.00 92.75 277 GLU A N 1
ATOM 2130 C CA . GLU A 1 277 ? 19.122 3.965 19.949 1.00 92.75 277 GLU A CA 1
ATOM 2131 C C . GLU A 1 277 ? 20.620 3.980 20.229 1.00 92.75 277 GLU A C 1
ATOM 2133 O O . GLU A 1 277 ? 21.216 5.032 20.451 1.00 92.75 277 GLU A O 1
ATOM 2138 N N . HIS A 1 278 ? 21.221 2.799 20.269 1.00 89.88 278 HIS A N 1
ATOM 2139 C CA . HIS A 1 278 ? 22.636 2.627 20.553 1.00 89.88 278 HIS A CA 1
ATOM 2140 C C . HIS A 1 278 ? 23.480 2.835 19.290 1.00 89.88 278 HIS A C 1
ATOM 2142 O O . HIS A 1 278 ? 23.021 2.629 18.165 1.00 89.88 278 HIS A O 1
ATOM 2148 N N . ALA A 1 279 ? 24.747 3.209 19.475 1.00 84.06 279 ALA A N 1
ATOM 2149 C CA . ALA A 1 279 ? 25.684 3.432 18.372 1.00 84.06 279 ALA A CA 1
ATOM 2150 C C . ALA A 1 279 ? 25.992 2.159 17.556 1.00 84.06 279 ALA A C 1
ATOM 2152 O O . ALA A 1 279 ? 26.411 2.251 16.404 1.00 84.06 279 ALA A O 1
ATOM 2153 N N . ASP A 1 280 ? 25.771 0.976 18.135 1.00 85.31 280 ASP A N 1
ATOM 2154 C CA . ASP A 1 280 ? 25.900 -0.319 17.461 1.00 85.31 280 ASP A CA 1
ATOM 2155 C C . ASP A 1 280 ? 24.713 -0.640 16.530 1.00 85.31 280 ASP A C 1
ATOM 2157 O O . ASP A 1 280 ? 24.761 -1.636 15.815 1.00 85.31 280 ASP A O 1
ATOM 2161 N N . GLY A 1 281 ? 23.669 0.200 16.507 1.00 81.94 281 GLY A N 1
ATOM 2162 C CA . GLY A 1 281 ? 22.457 0.021 15.705 1.00 81.94 281 GLY A CA 1
ATOM 2163 C C . GLY A 1 281 ? 21.331 -0.738 16.417 1.00 81.94 281 GLY A C 1
ATOM 2164 O O . GLY A 1 281 ? 20.258 -0.916 15.835 1.00 81.94 281 GLY A O 1
ATOM 2165 N N . LYS A 1 282 ? 21.535 -1.169 17.669 1.00 90.38 282 LYS A N 1
ATOM 2166 C CA . LYS A 1 282 ? 20.489 -1.760 18.512 1.00 90.38 282 LYS A CA 1
ATOM 2167 C C . LYS A 1 282 ? 19.490 -0.684 18.948 1.00 90.38 282 LYS A C 1
ATOM 2169 O O . LYS A 1 282 ? 19.886 0.400 19.380 1.00 90.38 282 LYS A O 1
ATOM 2174 N N . LYS A 1 283 ? 18.192 -0.993 18.899 1.00 91.88 283 LYS A N 1
ATOM 2175 C CA . LYS A 1 283 ? 17.130 -0.105 19.405 1.00 91.88 283 LYS A CA 1
ATOM 2176 C C . LYS A 1 283 ? 16.362 -0.768 20.537 1.00 91.88 283 LYS A C 1
ATOM 2178 O O . LYS A 1 283 ? 15.882 -1.886 20.386 1.00 91.88 283 LYS A O 1
ATOM 2183 N N . GLU A 1 284 ? 16.215 -0.085 21.659 1.00 92.94 284 GLU A N 1
ATOM 2184 C CA . GLU A 1 284 ? 15.445 -0.543 22.813 1.00 92.94 284 GLU A CA 1
ATOM 2185 C C . GLU A 1 284 ? 14.257 0.387 23.050 1.00 92.94 284 GLU A C 1
ATOM 2187 O O . GLU A 1 284 ? 14.412 1.600 23.108 1.00 92.94 284 GLU A O 1
ATOM 2192 N N . PHE A 1 285 ? 13.065 -0.175 23.203 1.00 93.00 285 PHE A N 1
ATOM 2193 C CA . PHE A 1 285 ? 11.831 0.539 23.497 1.00 93.00 285 PHE A CA 1
ATOM 2194 C C . PHE A 1 285 ? 11.299 0.060 24.840 1.00 93.00 285 PHE A C 1
ATOM 2196 O O . PHE A 1 285 ? 10.840 -1.075 24.973 1.00 93.00 285 PHE A O 1
ATOM 2203 N N . PHE A 1 286 ? 11.340 0.937 25.829 1.00 90.56 286 PHE A N 1
ATOM 2204 C CA . PHE A 1 286 ? 10.797 0.719 27.156 1.00 90.56 286 PHE A CA 1
ATOM 2205 C C . PHE A 1 286 ? 9.380 1.275 27.198 1.00 90.56 286 PHE A C 1
ATOM 2207 O O . PHE A 1 286 ? 9.179 2.492 27.224 1.00 90.56 286 PHE A O 1
ATOM 2214 N N . ARG A 1 287 ? 8.400 0.372 27.201 1.00 91.44 287 ARG A N 1
ATOM 2215 C CA . ARG A 1 287 ? 7.001 0.690 27.495 1.00 91.44 287 ARG A CA 1
ATOM 2216 C C . ARG A 1 287 ? 6.649 0.150 28.871 1.00 91.44 287 ARG A C 1
ATOM 2218 O O . ARG A 1 287 ? 7.286 -0.777 29.369 1.00 91.44 287 ARG A O 1
ATOM 2225 N N . LYS A 1 288 ? 5.589 0.694 29.468 1.00 83.62 288 LYS A N 1
ATOM 2226 C CA . LYS A 1 288 ? 5.125 0.312 30.813 1.00 83.62 288 LYS A CA 1
ATOM 2227 C C . LYS A 1 288 ? 4.942 -1.204 31.004 1.00 83.62 288 LYS A C 1
ATOM 2229 O O . LYS A 1 288 ? 5.244 -1.718 32.077 1.00 83.62 288 LYS A O 1
ATOM 2234 N N . ASP A 1 289 ? 4.491 -1.896 29.959 1.00 87.81 289 ASP A N 1
ATOM 2235 C CA . ASP A 1 289 ? 4.102 -3.309 30.027 1.00 87.81 289 ASP A CA 1
ATOM 2236 C C . ASP A 1 289 ? 5.040 -4.250 29.250 1.00 87.81 289 ASP A C 1
ATOM 2238 O O . ASP A 1 289 ? 4.902 -5.470 29.347 1.00 87.81 289 ASP A O 1
ATOM 2242 N N . VAL A 1 290 ? 5.992 -3.714 28.475 1.00 92.19 290 VAL A N 1
ATOM 2243 C CA . VAL A 1 290 ? 6.911 -4.510 27.650 1.00 92.19 290 VAL A CA 1
ATOM 2244 C C . VAL A 1 290 ? 8.173 -3.722 27.303 1.00 92.19 290 VAL A C 1
ATOM 2246 O O . VAL A 1 290 ? 8.113 -2.560 26.899 1.00 92.19 290 VAL A O 1
ATOM 2249 N N . THR A 1 291 ? 9.319 -4.387 27.385 1.00 93.44 291 THR A N 1
ATOM 2250 C CA . THR A 1 291 ? 10.574 -3.902 26.807 1.00 93.44 291 THR A CA 1
ATOM 2251 C C . THR A 1 291 ? 10.781 -4.594 25.469 1.00 93.44 291 THR A C 1
ATOM 2253 O O . THR A 1 291 ? 10.827 -5.82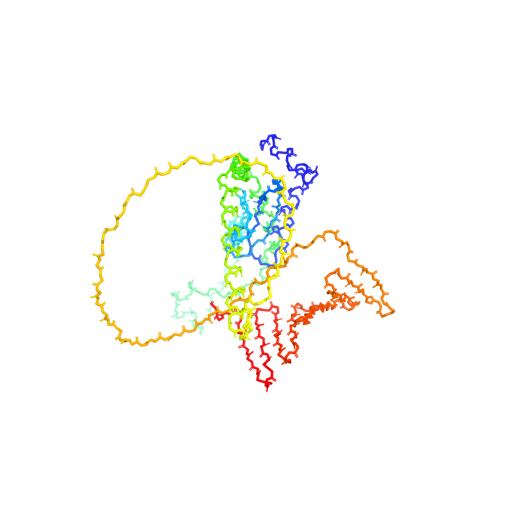0 25.411 1.00 93.44 291 THR A O 1
ATOM 2256 N N . THR A 1 292 ? 10.886 -3.830 24.385 1.00 94.19 292 THR A N 1
ATOM 2257 C CA . THR A 1 292 ? 11.150 -4.367 23.043 1.00 94.19 292 THR A CA 1
ATOM 2258 C C . THR A 1 292 ? 12.560 -4.007 22.607 1.00 94.19 292 THR A C 1
ATOM 2260 O O . THR A 1 292 ? 12.911 -2.835 22.569 1.00 94.19 292 THR A O 1
ATOM 2263 N N . THR A 1 293 ? 13.364 -4.996 22.242 1.00 94.06 293 THR A N 1
ATOM 2264 C CA . THR A 1 293 ? 14.723 -4.811 21.737 1.00 94.06 293 THR A CA 1
ATOM 2265 C C . THR A 1 293 ? 14.792 -5.263 20.288 1.00 94.06 293 THR A C 1
ATOM 2267 O O . THR A 1 293 ? 14.529 -6.423 19.989 1.00 94.06 293 THR A O 1
ATOM 2270 N N . MET A 1 294 ? 15.163 -4.357 19.393 1.00 92.81 294 MET A N 1
ATOM 2271 C CA . MET A 1 294 ? 15.431 -4.639 17.989 1.00 92.81 294 MET A CA 1
ATOM 2272 C C . MET A 1 294 ? 16.940 -4.709 17.779 1.00 92.81 294 MET A C 1
ATOM 2274 O O . MET A 1 294 ? 17.666 -3.753 18.071 1.00 92.81 294 MET A O 1
ATOM 2278 N N . TYR A 1 295 ? 17.402 -5.847 17.282 1.00 92.62 295 TYR A N 1
ATOM 2279 C CA . TYR A 1 295 ? 18.798 -6.086 16.953 1.00 92.62 295 TYR A CA 1
ATOM 2280 C C . TYR A 1 295 ? 19.065 -5.792 15.471 1.00 92.62 295 TYR A C 1
ATOM 2282 O O . TYR A 1 295 ? 18.159 -5.771 14.637 1.00 92.62 295 TYR A O 1
ATOM 2290 N N . VAL A 1 296 ? 20.335 -5.561 15.136 1.00 89.62 296 VAL A N 1
ATOM 2291 C CA . VAL A 1 296 ? 20.781 -5.197 13.776 1.00 89.62 296 VAL A CA 1
ATOM 2292 C C . VAL A 1 296 ? 20.553 -6.320 12.761 1.00 89.62 296 VAL A C 1
ATOM 2294 O O . VAL A 1 296 ? 20.356 -6.065 11.575 1.00 89.62 296 VAL A O 1
ATOM 2297 N N . ASP A 1 297 ? 20.552 -7.569 13.222 1.00 87.69 297 ASP A N 1
ATOM 2298 C CA . ASP A 1 297 ? 20.254 -8.754 12.415 1.00 87.69 297 ASP A CA 1
ATOM 2299 C C . ASP A 1 297 ? 18.766 -8.860 12.021 1.00 87.69 297 ASP A C 1
ATOM 2301 O O . ASP A 1 297 ? 18.412 -9.708 11.202 1.00 87.69 297 ASP A O 1
ATOM 2305 N N . GLY A 1 298 ? 17.908 -7.984 12.557 1.00 85.75 298 GLY A N 1
ATOM 2306 C CA . GLY A 1 298 ? 16.462 -7.984 12.353 1.00 85.75 298 GLY A CA 1
ATOM 2307 C C . GLY A 1 298 ? 15.694 -8.814 13.382 1.00 85.75 298 GLY A C 1
ATOM 2308 O O . GLY A 1 298 ? 14.471 -8.892 13.290 1.00 85.75 298 GLY A O 1
ATOM 2309 N N . THR A 1 299 ? 16.380 -9.421 14.354 1.00 92.19 299 THR A N 1
ATOM 2310 C CA . THR A 1 299 ? 15.740 -10.132 15.461 1.00 92.19 299 THR A CA 1
ATOM 2311 C C . THR A 1 299 ? 15.059 -9.127 16.395 1.00 92.19 299 THR A C 1
ATOM 2313 O O . THR A 1 299 ? 15.635 -8.090 16.740 1.00 92.19 299 THR A O 1
ATOM 2316 N N . VAL A 1 300 ? 13.840 -9.435 16.837 1.00 94.50 300 VAL A N 1
ATOM 2317 C CA . VAL A 1 300 ? 13.065 -8.608 17.770 1.00 94.50 300 VAL A CA 1
ATOM 2318 C C . VAL A 1 300 ? 12.780 -9.405 19.037 1.00 94.50 300 VAL A C 1
ATOM 2320 O O . VAL A 1 300 ? 12.265 -10.516 18.990 1.00 94.50 300 VAL A O 1
ATOM 2323 N N . LEU A 1 301 ? 13.128 -8.849 20.193 1.00 94.12 301 LEU A N 1
ATOM 2324 C CA . LEU A 1 301 ? 12.905 -9.460 21.498 1.00 94.12 301 LEU A CA 1
ATOM 2325 C C . LEU A 1 301 ? 11.907 -8.629 22.301 1.00 94.12 301 LEU A C 1
ATOM 2327 O O . LEU A 1 301 ? 12.199 -7.495 22.667 1.00 94.12 301 LEU A O 1
ATOM 2331 N N . HIS A 1 302 ? 10.767 -9.217 22.640 1.00 94.44 302 HIS A N 1
ATOM 2332 C CA . HIS A 1 302 ? 9.803 -8.659 23.583 1.00 94.44 302 HIS A CA 1
ATOM 2333 C C . HIS A 1 302 ? 10.014 -9.294 24.956 1.00 94.44 302 HIS A C 1
ATOM 2335 O O . HIS A 1 302 ? 9.926 -10.511 25.093 1.00 94.44 302 HIS A O 1
ATOM 2341 N N . GLN A 1 303 ? 10.291 -8.491 25.979 1.00 94.44 303 GLN A N 1
ATOM 2342 C CA . GLN A 1 303 ? 10.412 -8.930 27.368 1.00 94.44 303 GLN A CA 1
ATOM 2343 C C . GLN A 1 303 ? 9.289 -8.328 28.199 1.00 94.44 303 GLN A C 1
ATOM 2345 O O . GLN A 1 303 ? 9.098 -7.111 28.219 1.00 94.44 303 GLN A O 1
ATOM 2350 N N . TYR A 1 304 ? 8.575 -9.181 28.920 1.00 93.19 304 TYR A N 1
ATOM 2351 C CA . TYR A 1 304 ? 7.459 -8.777 29.760 1.00 93.19 304 TYR A CA 1
ATOM 2352 C C . TYR A 1 304 ? 7.862 -8.763 31.245 1.00 93.19 304 TYR A C 1
ATOM 2354 O O . TYR A 1 304 ? 8.697 -9.565 31.677 1.00 93.19 304 TYR A O 1
ATOM 2362 N N . PRO A 1 305 ? 7.225 -7.921 32.081 1.00 89.62 305 PRO A N 1
ATOM 2363 C CA . PRO A 1 305 ? 7.506 -7.841 33.519 1.00 89.62 305 PRO A CA 1
ATOM 2364 C C . PRO A 1 305 ? 7.318 -9.162 34.280 1.00 89.62 305 PRO A C 1
ATOM 2366 O O . PRO A 1 305 ? 7.922 -9.380 35.327 1.00 89.62 305 PRO A O 1
ATOM 2369 N N . ASN A 1 306 ? 6.495 -10.069 33.749 1.00 89.06 306 ASN A N 1
ATOM 2370 C CA . ASN A 1 306 ? 6.239 -11.395 34.313 1.00 89.06 306 ASN A CA 1
ATOM 2371 C C . ASN A 1 306 ? 7.358 -12.422 34.023 1.00 89.06 306 ASN A C 1
ATOM 2373 O O . ASN A 1 306 ? 7.136 -13.610 34.240 1.00 89.06 306 ASN A O 1
ATOM 2377 N N . ARG A 1 307 ? 8.530 -11.990 33.528 1.00 88.06 307 ARG A N 1
ATOM 2378 C CA . ARG A 1 307 ? 9.666 -12.829 33.087 1.00 88.06 307 ARG A CA 1
ATOM 2379 C C . ARG A 1 307 ? 9.410 -13.686 31.845 1.00 88.06 307 ARG A C 1
ATOM 2381 O O . ARG A 1 307 ? 10.280 -14.474 31.486 1.00 88.06 307 ARG A O 1
ATOM 2388 N N . SER A 1 308 ? 8.265 -13.539 31.182 1.00 91.94 308 SER A N 1
ATOM 2389 C CA . SER A 1 308 ? 8.080 -14.130 29.855 1.00 91.94 308 SER A CA 1
ATOM 2390 C C . SER A 1 308 ? 8.767 -13.287 28.780 1.00 91.94 308 SER A C 1
ATOM 2392 O O . SER A 1 308 ? 8.950 -12.076 28.941 1.00 91.94 308 SER A O 1
ATOM 2394 N N . SER A 1 309 ? 9.156 -13.924 27.680 1.00 93.69 309 SER A N 1
ATOM 2395 C CA . SER A 1 309 ? 9.736 -13.246 26.527 1.00 93.69 309 SER A CA 1
ATOM 2396 C C . SER A 1 309 ? 9.339 -13.903 25.210 1.00 93.69 309 SER A C 1
ATOM 2398 O O . SER A 1 309 ? 9.045 -15.095 25.158 1.00 93.69 309 SER A O 1
ATOM 2400 N N . ILE A 1 310 ? 9.329 -13.117 24.139 1.00 94.00 310 ILE A N 1
ATOM 2401 C CA . ILE A 1 310 ? 9.099 -13.584 22.772 1.00 94.00 310 ILE A CA 1
ATOM 2402 C C . ILE A 1 310 ? 10.265 -13.088 21.928 1.00 94.00 310 ILE A C 1
ATOM 2404 O O . ILE A 1 310 ? 10.484 -11.883 21.830 1.00 94.00 310 ILE A O 1
ATOM 2408 N N . LEU A 1 311 ? 11.020 -14.014 21.348 1.00 94.88 311 LEU A N 1
ATOM 2409 C CA . LEU A 1 311 ? 12.085 -13.724 20.397 1.00 94.88 311 LEU A CA 1
ATOM 2410 C C . LEU A 1 311 ? 11.582 -14.045 18.991 1.00 94.88 311 LEU A C 1
ATOM 2412 O O . LEU A 1 311 ? 11.422 -15.215 18.650 1.00 94.88 311 LEU A O 1
ATOM 2416 N N . GLU A 1 312 ? 11.350 -13.019 18.191 1.00 94.12 312 GLU A N 1
ATOM 2417 C CA . GLU A 1 312 ? 10.978 -13.125 16.787 1.00 94.12 312 GLU A CA 1
ATOM 2418 C C . GLU A 1 312 ? 12.226 -12.993 15.915 1.00 94.12 312 GLU A C 1
ATOM 2420 O O . GLU A 1 312 ? 12.987 -12.029 16.023 1.00 94.12 312 GLU A O 1
ATOM 2425 N N . ARG A 1 313 ? 12.466 -13.998 15.077 1.00 94.00 313 ARG A N 1
ATOM 2426 C CA . ARG A 1 313 ? 13.610 -14.041 14.169 1.00 94.00 313 ARG A CA 1
ATOM 2427 C C . ARG A 1 313 ? 13.231 -13.461 12.798 1.00 94.00 313 ARG A C 1
ATOM 2429 O O . ARG A 1 313 ? 12.057 -13.475 12.428 1.00 94.00 313 ARG A O 1
ATOM 2436 N N . PRO A 1 314 ? 14.211 -13.018 11.989 1.00 88.75 314 PRO A N 1
ATOM 2437 C CA . PRO A 1 314 ? 13.955 -12.444 10.662 1.00 88.75 314 PRO A CA 1
ATOM 2438 C C . PRO A 1 314 ? 13.270 -13.399 9.674 1.00 88.75 314 PRO A C 1
ATOM 2440 O O . PRO A 1 314 ? 12.702 -12.958 8.678 1.00 88.75 314 PRO A O 1
ATOM 2443 N N . ASP A 1 315 ? 13.359 -14.706 9.923 1.00 86.75 315 ASP A N 1
ATOM 2444 C CA . ASP A 1 315 ? 12.705 -15.751 9.134 1.00 86.75 315 ASP A CA 1
ATOM 2445 C C . ASP A 1 315 ? 11.213 -15.928 9.476 1.00 86.75 315 ASP A C 1
ATOM 2447 O O . ASP A 1 315 ? 10.535 -16.714 8.818 1.00 86.75 315 ASP A O 1
ATOM 2451 N N . GLY A 1 316 ? 10.700 -15.199 10.475 1.00 85.25 316 GLY A N 1
ATOM 2452 C CA . GLY A 1 316 ? 9.328 -15.292 10.977 1.00 85.25 316 GLY A CA 1
ATOM 2453 C C . GLY A 1 316 ? 9.119 -16.381 12.033 1.00 85.25 316 GLY A C 1
ATOM 2454 O O . GLY A 1 316 ? 8.000 -16.553 12.512 1.00 85.25 316 GLY A O 1
ATOM 2455 N N . SER A 1 317 ? 10.163 -17.130 12.411 1.00 90.00 317 SER A N 1
ATOM 2456 C CA . SER A 1 317 ? 10.076 -18.070 13.531 1.00 90.00 317 SER A CA 1
ATOM 2457 C C . SER A 1 317 ? 10.085 -17.329 14.868 1.00 90.00 317 SER A C 1
ATOM 2459 O O . SER A 1 317 ? 10.765 -16.313 15.037 1.00 90.00 317 SER A O 1
ATOM 2461 N N . GLN A 1 318 ? 9.348 -17.854 15.843 1.00 94.31 318 GLN A N 1
ATOM 2462 C CA . GLN A 1 318 ? 9.247 -17.263 17.174 1.00 94.31 318 GLN A CA 1
ATOM 2463 C C . GLN A 1 318 ? 9.682 -18.262 18.239 1.00 94.31 318 GLN A C 1
ATOM 2465 O O . GLN A 1 318 ? 9.316 -19.434 18.198 1.00 94.31 318 GLN A O 1
ATOM 2470 N N . ARG A 1 319 ? 10.442 -17.794 19.227 1.00 93.81 319 ARG A N 1
ATOM 2471 C CA . ARG A 1 319 ? 10.730 -18.538 20.454 1.00 93.81 319 ARG A CA 1
ATOM 2472 C C . ARG A 1 319 ? 10.064 -17.837 21.628 1.00 93.81 319 ARG A C 1
ATOM 2474 O O . ARG A 1 319 ? 10.469 -16.740 22.009 1.00 93.81 319 ARG A O 1
ATOM 2481 N N . ILE A 1 320 ? 9.070 -18.489 22.213 1.00 93.62 320 ILE A N 1
ATOM 2482 C CA . ILE A 1 320 ? 8.326 -18.001 23.372 1.00 93.62 320 ILE A CA 1
ATOM 2483 C C . ILE A 1 320 ? 8.933 -18.639 24.618 1.00 93.62 320 ILE A C 1
ATOM 2485 O O . ILE A 1 320 ? 9.020 -19.859 24.717 1.00 93.62 320 ILE A O 1
ATOM 2489 N N . THR A 1 321 ? 9.371 -17.821 25.568 1.00 93.50 321 THR A N 1
ATOM 2490 C CA . THR A 1 321 ? 9.801 -18.264 26.897 1.00 93.50 321 THR A CA 1
ATOM 2491 C C . THR A 1 321 ? 8.743 -17.840 27.900 1.00 93.50 321 THR A C 1
ATOM 2493 O O . THR A 1 321 ? 8.462 -16.654 28.054 1.00 93.50 321 THR A O 1
ATOM 2496 N N . HIS A 1 322 ? 8.133 -18.800 28.579 1.00 92.38 322 HIS A N 1
ATOM 2497 C CA . HIS A 1 322 ? 7.125 -18.543 29.599 1.00 92.38 322 HIS A CA 1
ATOM 2498 C C . HIS A 1 322 ? 7.777 -18.203 30.946 1.00 92.38 322 HIS A C 1
ATOM 2500 O O . HIS A 1 322 ? 8.963 -18.435 31.173 1.00 92.38 322 HIS A O 1
ATOM 2506 N N . ALA A 1 323 ? 6.985 -17.648 31.866 1.00 89.50 323 ALA A N 1
ATOM 2507 C CA . ALA A 1 323 ? 7.450 -17.229 33.192 1.00 89.50 323 ALA A CA 1
ATOM 2508 C C . ALA A 1 323 ? 8.019 -18.380 34.050 1.00 89.50 323 ALA A C 1
ATOM 2510 O O . ALA A 1 323 ? 8.799 -18.140 34.971 1.00 89.50 323 ALA A O 1
ATOM 2511 N N . ASP A 1 324 ? 7.626 -19.620 33.752 1.00 87.56 324 ASP A N 1
ATOM 2512 C CA . ASP A 1 324 ? 8.098 -20.856 34.387 1.00 87.56 324 ASP A CA 1
ATOM 2513 C C . ASP A 1 324 ? 9.422 -21.379 33.790 1.00 87.56 324 ASP A C 1
ATOM 2515 O O . ASP A 1 324 ? 9.967 -22.370 34.274 1.00 87.56 324 ASP A O 1
ATOM 2519 N N . GLY A 1 325 ? 9.959 -20.711 32.762 1.00 84.31 325 GLY A N 1
ATOM 2520 C CA . GLY A 1 325 ? 11.181 -21.097 32.055 1.00 84.31 325 GLY A CA 1
ATOM 2521 C C . GLY A 1 325 ? 10.963 -22.092 30.913 1.00 84.31 325 GLY A C 1
ATOM 2522 O O . GLY A 1 325 ? 11.928 -22.444 30.230 1.00 84.31 325 GLY A O 1
ATOM 2523 N N . ARG A 1 326 ? 9.724 -22.535 30.665 1.00 89.69 326 ARG A N 1
ATOM 2524 C CA . ARG A 1 326 ? 9.406 -23.380 29.510 1.00 89.69 326 ARG A CA 1
ATOM 2525 C C . ARG A 1 326 ? 9.572 -22.582 28.217 1.00 89.69 326 ARG A C 1
ATOM 2527 O O . ARG A 1 326 ? 9.174 -21.422 28.138 1.00 89.69 326 ARG A O 1
ATOM 2534 N N . THR A 1 327 ? 10.132 -23.223 27.195 1.00 92.38 327 THR A N 1
ATOM 2535 C CA . THR A 1 327 ? 10.354 -22.613 25.880 1.00 92.38 327 THR A CA 1
ATOM 2536 C C . THR A 1 327 ? 9.576 -23.336 24.795 1.00 92.38 327 THR A C 1
ATOM 2538 O O . THR A 1 327 ? 9.648 -24.562 24.716 1.00 92.38 327 THR A O 1
ATOM 2541 N N . GLU A 1 328 ? 8.899 -22.584 23.936 1.00 91.44 328 GLU A N 1
ATOM 2542 C CA . GLU A 1 328 ? 8.188 -23.089 22.761 1.00 91.44 328 GLU A CA 1
ATOM 2543 C C . GLU A 1 328 ? 8.750 -22.423 21.502 1.00 91.44 328 GLU A C 1
ATOM 2545 O O . GLU A 1 328 ? 9.000 -21.218 21.494 1.00 91.44 328 GLU A O 1
ATOM 2550 N N . GLU A 1 329 ? 8.985 -23.208 20.450 1.00 91.81 329 GLU A N 1
ATOM 2551 C CA . GLU A 1 329 ? 9.381 -22.692 19.138 1.00 91.81 329 GLU A CA 1
ATOM 2552 C C . GLU A 1 329 ? 8.217 -22.832 18.155 1.00 91.81 329 GLU A C 1
ATOM 2554 O O . GLU A 1 329 ? 7.714 -23.931 17.920 1.00 91.81 329 GLU A O 1
ATOM 2559 N N . VAL A 1 330 ? 7.803 -21.705 17.583 1.00 89.06 330 VAL A N 1
ATOM 2560 C CA . VAL A 1 330 ? 6.752 -21.601 16.572 1.00 89.06 330 VAL A CA 1
ATOM 2561 C C . VAL A 1 330 ? 7.431 -21.352 15.219 1.00 89.06 330 VAL A C 1
ATOM 2563 O O . VAL A 1 330 ? 8.082 -20.317 15.048 1.00 89.06 330 VAL A O 1
ATOM 2566 N N . PRO A 1 331 ? 7.356 -22.289 14.258 1.00 86.81 331 PRO A N 1
ATOM 2567 C CA . PRO A 1 331 ? 7.938 -22.093 12.936 1.00 86.81 331 PRO A CA 1
ATOM 2568 C C . PRO A 1 331 ? 7.115 -21.087 12.119 1.00 86.81 331 PRO A C 1
ATOM 2570 O O . PRO A 1 331 ? 5.904 -20.986 12.277 1.00 86.81 331 PRO A O 1
ATOM 2573 N N . ALA A 1 332 ? 7.758 -20.405 11.169 1.00 76.38 332 ALA A N 1
ATOM 2574 C CA . ALA A 1 332 ? 7.140 -19.356 10.348 1.00 76.38 332 ALA A CA 1
ATOM 2575 C C . ALA A 1 332 ? 5.904 -19.796 9.517 1.00 76.38 332 ALA A C 1
ATOM 2577 O O . ALA A 1 332 ? 5.185 -18.947 9.001 1.00 76.38 332 ALA A O 1
ATOM 2578 N N . ASN A 1 333 ? 5.639 -21.107 9.396 1.00 61.72 333 ASN A N 1
ATOM 2579 C CA . ASN A 1 333 ? 4.612 -21.697 8.523 1.00 61.72 333 ASN A CA 1
ATOM 2580 C C . ASN A 1 333 ? 3.503 -22.476 9.268 1.00 61.72 333 ASN A C 1
ATOM 2582 O O . ASN A 1 333 ? 2.874 -23.344 8.668 1.00 61.72 333 ASN A O 1
ATOM 2586 N N . SER A 1 334 ? 3.275 -22.244 10.566 1.00 52.72 334 SER A N 1
ATOM 2587 C CA . SER A 1 334 ? 2.244 -22.975 11.333 1.00 52.72 334 SER A CA 1
ATOM 2588 C C . SER A 1 334 ? 0.851 -22.319 11.380 1.00 52.72 334 SER A C 1
ATOM 2590 O O . SER A 1 334 ? 0.048 -22.718 12.219 1.00 52.72 334 SER A O 1
ATOM 2592 N N . ASN A 1 335 ? 0.550 -21.368 10.484 1.00 44.44 335 ASN A N 1
ATOM 2593 C CA . ASN A 1 335 ? -0.785 -20.769 10.312 1.00 44.44 335 ASN A CA 1
ATOM 2594 C C . ASN A 1 335 ? -1.375 -21.083 8.935 1.00 44.44 335 ASN A C 1
ATOM 2596 O O . ASN A 1 335 ? -0.648 -20.898 7.934 1.00 44.44 335 ASN A O 1
#

pLDDT: mean 77.83, std 23.86, range [24.62, 98.5]

Radius of gyration: 32.97 Å; chains: 1; bounding box: 85×75×88 Å

Sequence (335 aa):
MPAELVKLLEKQFTSIENFEKEVLLFATSGRTPSRTWLVTNETGAVSLINLSGNTTPLVFGFWPLAVFNTTEERLCRRLLEKSHHLPSSVEEAPSASAPPSWSRAARNPASVVARQPLRDEETLPTASLQETRLAVTREGLTHTNWDFIWSQVKSAEQYYKSDARTQATVKRRQKLEQAAAAKALRQLRDSGTSIMASDTVQIKGTIDVPVPPPKEAKKPQAPAKKPVEEQPAAAAPAKESTPAEAAPAAASDEPKSHQREDGAWVFTYSNGDVAVEHADGKKEFFRKDVTTTMYVDGTVLHQYPNRSSILERPDGSQRITHADGRTEEVPANSN

Secondary structure (DSSP, 8-state):
--HHHHHHHHHHHSSHHHHHHHHHHHHHS-SS-EEEEEEE-TT--EEEEEEETT--GGGGTPEEEEEEE--HHHHHHHHHHHHHTS---------PPPPPTTSGGGG-GGGGGG--------------HHHHHHHHHHHHHHT--HHHHHHHHHHHHHHHT-HHHHHHHHHHHHHHHHHHHHHHHHHHHHTT----TT-------------PPPPP-----------------------------PPP-----PPEEEE-TTS-EEEE-TTS-EEEE-TTS-EEEEETTEEEEE-TTS-EEEE-TTS-EEEE-TTS-EEEE-TTS-EEEE-TT--

Organism: NCBI:txid59799

Foldseek 3Di:
DDPVVQVLCCVQQVHPVSVLVVLLCLLLVDPAQWKWFFWAALVLRTDIDTGHDPDDCVVVVTQTLDIQGRHPVLLVVLLVVVVVPPPPPDDDDDDDDDDDPPDPCNVCVVCVVPDDDPPDPPPPPPCDSSNSSSVSSVVCVVPDPVVSSVVSSVVSNCVSPDPVVVVVVVVVVVVVVVVVVVVVVVVCVVVPPPPDPPDPPPPPDPDDDDDDDDDDDDDDDDDDDDDDDDDDDDDDDDDDDDDPDDDDDDDDDAWDWDADPQRWIWTADPVRWIWIQGPQRWIWIDDPAWIWIADPQRWIKIAGPLRWIWIQHPQRWIWTQHSVRDIDIDHNPPD